Protein AF-A0A1M5UIN2-F1 (afdb_monomer)

InterPro domains:
  IPR006311 Twin-arginine translocation pathway, signal sequence [PS51318] (1-39)

pLDDT: mean 78.77, std 20.59, range [30.97, 97.81]

Solvent-accessible surface area (backbone atoms only — not comparable to full-atom values): 10800 Å² total; per-residue (Å²): 135,85,84,83,83,82,82,75,83,68,77,64,57,68,32,55,82,65,84,81,81,82,92,68,84,94,75,94,80,83,95,70,84,75,69,85,68,80,66,94,60,80,47,63,37,56,59,33,52,52,49,27,53,53,26,50,53,48,33,50,53,43,49,53,54,40,52,50,47,64,71,70,46,61,72,88,31,61,73,45,45,52,52,85,90,49,73,47,83,48,92,80,33,45,70,67,48,55,50,38,34,49,48,44,49,52,28,53,50,48,28,50,51,28,49,43,50,39,56,42,52,70,46,79,42,73,69,32,48,50,51,50,56,54,45,51,60,68,60,44,79,81,77,68,75,55,64,61,53,31,23,39,71,88,65,83,44,75,42,36,51,68,58,51,39,51,53,53,48,65,70,43,46,65,65,63,79,76,106

Organism: NCBI:txid1437360

Radius of gyration: 20.59 Å; Cα contacts (8 Å, |Δi|>4): 172; chains: 1; bounding box: 53×42×53 Å

Secondary structure (DSSP, 8-state):
--------SSS--EE---S--------------------SSS-HHHHHHHHHHHHHHHHHHHHHHHHHHHHHS-GGG---EEETTEEE--TTS-HHHHHHHHHHHHHHHHHHHHHHHHHHPPPSSHHHHHHHHHHHHHH-SSS-SS-SSEEETTS--EE-HHHHHHHHHHHHHHHHH--

Mean predicted aligned error: 11.29 Å

Nearest PDB structures (foldseek):
  2f1m-assembly2_D  TM=7.582E-01  e=8.715E+00  Escherichia coli
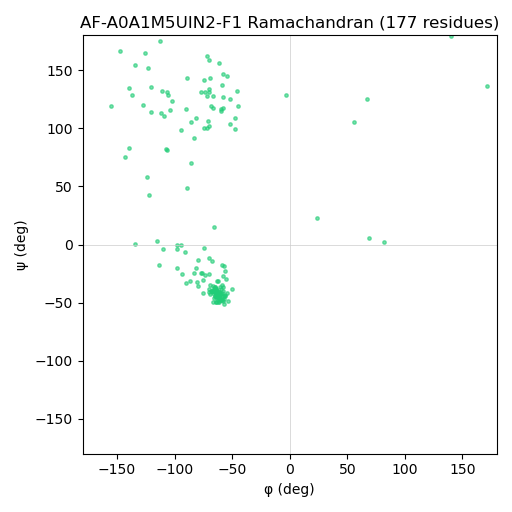  7nna-assembly1_A  TM=2.843E-01  e=2.425E+00  Klebsiella pneumoniae

Foldseek 3Di:
DDDDPPPDDLAEDAQDLDDDDDDDDDDDDDDDDDPPPPPPDPWVLVVLLVQLVVLVVQLVVLVVQLVVCVVVDDVVQQPWADDSSGTDDDPNHDPSNNVSRVSNVVSVVSNQVSLSVSLNGATQAPVSLVVSVVSVVVQCPPVPSYRAFYAYPVRPDTGGSVVSSVVSCVVRVVVHVVD

Structure (mmCIF, N/CA/C/O backbone):
data_AF-A0A1M5UIN2-F1
#
_entry.id   AF-A0A1M5UIN2-F1
#
loop_
_atom_site.group_PDB
_atom_site.id
_atom_site.type_symbol
_atom_site.label_atom_id
_atom_site.label_alt_id
_atom_site.label_comp_id
_atom_site.label_asym_id
_atom_site.label_entity_id
_atom_site.label_seq_id
_atom_site.pdbx_PDB_ins_code
_atom_site.Cartn_x
_atom_site.Cartn_y
_atom_site.Cartn_z
_atom_site.occupancy
_atom_site.B_iso_or_equiv
_atom_site.auth_seq_id
_atom_site.auth_comp_id
_atom_site.auth_asym_id
_atom_site.auth_atom_id
_atom_site.pdbx_PDB_model_num
ATOM 1 N N . MET A 1 1 ? 28.991 31.069 -1.709 1.00 36.09 1 MET A N 1
ATOM 2 C CA . MET A 1 1 ? 28.606 29.769 -2.297 1.00 36.09 1 MET A CA 1
ATOM 3 C C . MET A 1 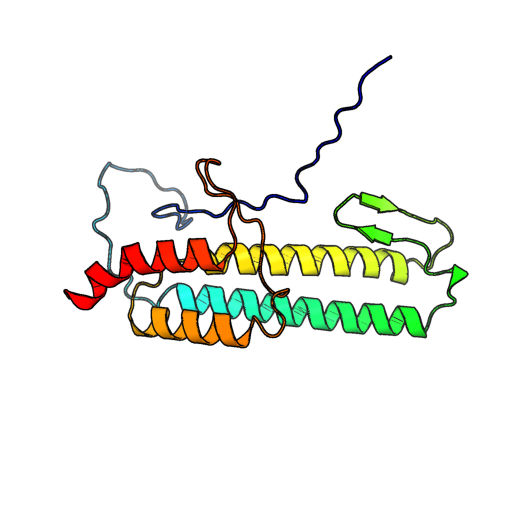1 ? 27.553 29.141 -1.409 1.00 36.09 1 MET A C 1
ATOM 5 O O . MET A 1 1 ? 27.762 28.975 -0.215 1.00 36.09 1 MET A O 1
ATOM 9 N N . THR A 1 2 ? 26.376 28.967 -1.988 1.00 33.00 2 THR A N 1
ATOM 10 C CA . THR A 1 2 ? 25.090 28.663 -1.363 1.00 33.00 2 THR A CA 1
ATOM 11 C C . THR A 1 2 ? 25.050 27.223 -0.856 1.00 33.00 2 THR A C 1
ATOM 13 O O . THR A 1 2 ? 25.337 26.281 -1.587 1.00 33.00 2 THR A O 1
ATOM 16 N N . LYS A 1 3 ? 24.690 27.062 0.419 1.00 36.25 3 LYS A N 1
ATOM 17 C CA . LYS A 1 3 ? 24.471 25.779 1.088 1.00 36.25 3 LYS A CA 1
ATOM 18 C C . LYS A 1 3 ? 23.127 25.229 0.593 1.00 36.25 3 LYS A C 1
ATOM 20 O O . LYS A 1 3 ? 22.085 25.717 1.023 1.00 36.25 3 LYS A O 1
ATOM 25 N N . SER A 1 4 ? 23.140 24.286 -0.350 1.00 30.97 4 SER A N 1
ATOM 26 C CA . SER A 1 4 ? 21.905 23.659 -0.837 1.00 30.97 4 SER A CA 1
ATOM 27 C C . SER A 1 4 ? 21.340 22.738 0.248 1.00 30.97 4 SER A C 1
ATOM 29 O O . SER A 1 4 ? 21.909 21.689 0.549 1.00 30.97 4 SER A O 1
ATOM 31 N N . LYS A 1 5 ? 20.252 23.176 0.890 1.00 38.56 5 LYS A N 1
ATOM 32 C CA . LYS A 1 5 ? 19.396 22.352 1.747 1.00 38.56 5 LYS A CA 1
ATOM 33 C C . LYS A 1 5 ? 18.407 21.610 0.843 1.00 38.56 5 LYS A C 1
ATOM 35 O O . LYS A 1 5 ? 17.323 22.124 0.606 1.00 38.56 5 LYS A O 1
ATOM 40 N N . ASN A 1 6 ? 18.750 20.405 0.401 1.00 31.44 6 ASN A N 1
ATOM 41 C CA . ASN A 1 6 ? 17.765 19.468 -0.145 1.00 31.44 6 ASN A CA 1
ATOM 42 C C . ASN A 1 6 ? 17.525 18.359 0.882 1.00 31.44 6 ASN A C 1
ATOM 44 O O . ASN A 1 6 ? 18.124 17.294 0.821 1.00 31.44 6 ASN A O 1
ATOM 48 N N . SER A 1 7 ? 16.679 18.655 1.870 1.00 36.09 7 SER A N 1
ATOM 49 C CA . SER A 1 7 ? 16.077 17.651 2.752 1.00 36.09 7 SER A CA 1
ATOM 50 C C . SER A 1 7 ? 14.609 17.532 2.361 1.00 36.09 7 SER A C 1
ATOM 52 O O . SER A 1 7 ? 13.751 18.186 2.949 1.00 36.09 7 SER A O 1
ATOM 54 N N . THR A 1 8 ? 14.324 16.753 1.325 1.00 38.78 8 THR A N 1
ATOM 55 C CA . THR A 1 8 ? 12.965 16.448 0.866 1.00 38.78 8 THR A CA 1
ATOM 56 C C . THR A 1 8 ? 12.493 15.133 1.486 1.00 38.78 8 THR A C 1
ATOM 58 O O . THR A 1 8 ? 12.904 14.067 1.051 1.00 38.78 8 THR A O 1
ATOM 61 N N . ASN A 1 9 ? 11.703 15.252 2.562 1.00 38.59 9 ASN A N 1
ATOM 62 C CA . ASN A 1 9 ? 10.503 14.499 2.989 1.00 38.59 9 ASN A CA 1
ATOM 63 C C . ASN A 1 9 ? 10.200 13.052 2.513 1.00 38.59 9 ASN A C 1
ATOM 65 O O . ASN A 1 9 ? 9.052 12.638 2.608 1.00 38.59 9 ASN A O 1
ATOM 69 N N . ALA A 1 10 ? 11.162 12.241 2.080 1.00 41.44 10 ALA A N 1
ATOM 70 C CA . ALA A 1 10 ? 10.888 10.855 1.679 1.00 41.44 10 ALA A CA 1
ATOM 71 C C . ALA A 1 10 ? 10.761 9.865 2.861 1.00 41.44 10 ALA A C 1
ATOM 73 O O . ALA A 1 10 ? 10.300 8.747 2.679 1.00 41.44 10 ALA A O 1
ATOM 74 N N . GLY A 1 11 ? 11.172 10.252 4.078 1.00 50.09 11 GLY A N 1
ATOM 75 C CA . GLY A 1 11 ? 11.398 9.299 5.178 1.00 50.09 11 GLY A CA 1
ATOM 76 C C . GLY A 1 11 ? 10.500 9.411 6.412 1.00 50.09 11 GLY A C 1
ATOM 77 O O . GLY A 1 11 ? 10.764 8.716 7.384 1.00 50.09 11 GLY A O 1
ATOM 78 N N . ARG A 1 12 ? 9.501 10.304 6.452 1.00 56.94 12 ARG A N 1
ATOM 79 C CA . ARG A 1 12 ? 8.674 10.519 7.659 1.00 56.94 12 ARG A CA 1
ATOM 80 C C . ARG A 1 12 ? 7.211 10.698 7.288 1.00 56.94 12 ARG A C 1
ATOM 82 O O . ARG A 1 12 ? 6.738 11.821 7.129 1.00 56.94 12 ARG A O 1
ATOM 89 N N . ARG A 1 13 ? 6.511 9.580 7.097 1.00 66.25 13 ARG A N 1
ATOM 90 C CA . ARG A 1 13 ? 5.061 9.592 6.880 1.00 66.25 13 ARG A CA 1
ATOM 91 C C . ARG A 1 13 ? 4.363 9.805 8.222 1.00 66.25 13 ARG A C 1
ATOM 93 O O . ARG A 1 13 ? 4.732 9.198 9.230 1.00 66.25 13 ARG A O 1
ATOM 100 N N . ALA A 1 14 ? 3.420 10.740 8.233 1.00 61.59 14 ALA A N 1
ATOM 101 C CA . ALA A 1 14 ? 2.709 11.137 9.437 1.00 61.59 14 ALA A CA 1
ATOM 102 C C . ALA A 1 14 ? 1.699 10.055 9.838 1.00 61.5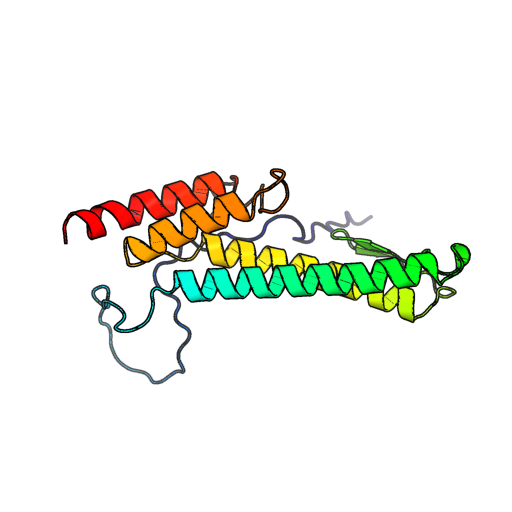9 14 ALA A C 1
ATOM 104 O O . ALA A 1 14 ? 0.909 9.591 9.016 1.00 61.59 14 ALA A O 1
ATOM 105 N N . PHE A 1 15 ? 1.724 9.673 11.108 1.00 58.78 15 PHE A N 1
ATOM 106 C CA . PHE A 1 15 ? 0.678 8.910 11.762 1.00 58.78 15 PHE A CA 1
ATOM 107 C C . PHE A 1 15 ? -0.380 9.882 12.274 1.00 58.78 15 PHE A C 1
ATOM 109 O O . PHE A 1 15 ? -0.172 10.535 13.298 1.00 58.78 15 PHE A O 1
ATOM 116 N N . LEU A 1 16 ? -1.516 9.920 11.572 1.00 57.50 16 LEU A N 1
ATOM 117 C CA . LEU A 1 16 ? -2.686 10.682 11.985 1.00 57.50 16 LEU A CA 1
ATOM 118 C C . LEU A 1 16 ? -3.324 10.028 13.218 1.00 57.50 16 LEU A C 1
ATOM 120 O O . LEU A 1 16 ? -4.032 9.028 13.109 1.00 57.50 16 LEU A O 1
ATOM 124 N N . SER A 1 17 ? -3.084 10.600 14.395 1.00 51.47 17 SER A N 1
ATOM 125 C CA . SER A 1 17 ? -3.855 10.404 15.622 1.00 51.47 17 SER A CA 1
ATOM 126 C C . SER A 1 17 ? -4.991 11.432 15.693 1.00 51.47 17 SER A C 1
ATOM 128 O O . SER A 1 17 ? -5.159 12.106 16.707 1.00 51.47 17 SER A O 1
ATOM 130 N N . ASN A 1 18 ? -5.772 11.607 14.625 1.00 45.12 18 ASN A N 1
ATOM 131 C CA . ASN A 1 18 ? -6.875 12.563 14.658 1.00 45.12 18 ASN A CA 1
ATOM 132 C C . ASN A 1 18 ? -8.231 11.880 14.796 1.00 45.12 18 ASN A C 1
ATOM 134 O O . ASN A 1 18 ? -8.723 11.176 13.913 1.00 45.12 18 ASN A O 1
ATOM 138 N N . ALA A 1 19 ? -8.856 12.175 15.937 1.00 45.16 19 ALA A N 1
ATOM 139 C CA . ALA A 1 19 ? -10.292 12.153 16.103 1.00 45.16 19 ALA A CA 1
ATOM 140 C C . ALA A 1 19 ? -10.951 12.854 14.903 1.00 45.16 19 ALA A C 1
ATOM 142 O O . ALA A 1 19 ? -10.728 14.036 14.668 1.00 45.16 19 ALA A O 1
ATOM 143 N N . ALA A 1 20 ? -11.775 12.097 14.179 1.00 45.03 20 ALA A N 1
ATOM 144 C CA . ALA A 1 20 ? -12.679 12.542 13.124 1.00 45.03 20 ALA A CA 1
ATOM 145 C C . ALA A 1 20 ? -12.040 13.319 11.955 1.00 45.03 20 ALA A C 1
ATOM 147 O O . ALA A 1 20 ? -11.821 14.526 11.998 1.00 45.03 20 ALA A O 1
ATOM 148 N N . SER A 1 21 ? -11.903 12.652 10.813 1.00 34.28 21 SER A N 1
ATOM 149 C CA . SER A 1 21 ? -11.908 13.325 9.510 1.00 34.28 21 SER A CA 1
ATOM 150 C C . SER A 1 21 ? -12.628 12.449 8.491 1.00 34.28 21 SER A C 1
ATOM 152 O O . SER A 1 21 ? -12.018 11.795 7.655 1.00 34.28 21 SER A O 1
ATOM 154 N N . VAL A 1 22 ? -13.959 12.422 8.585 1.00 38.78 22 VAL A N 1
ATOM 155 C CA . VAL A 1 22 ? -14.808 12.008 7.465 1.00 38.78 22 VAL A CA 1
ATOM 156 C C . VAL A 1 22 ? -14.930 13.224 6.554 1.00 38.78 22 VAL A C 1
ATOM 158 O O . VAL A 1 22 ? -15.569 14.211 6.915 1.00 38.78 22 VAL A O 1
ATOM 161 N N . ALA A 1 23 ? -14.298 13.179 5.385 1.00 33.12 23 ALA A N 1
ATOM 162 C CA . ALA A 1 23 ? -14.532 14.169 4.346 1.00 33.12 23 ALA A CA 1
ATOM 163 C C . ALA A 1 23 ? -15.925 13.930 3.742 1.00 33.12 23 ALA A C 1
ATOM 165 O O . ALA A 1 23 ? -16.108 13.048 2.907 1.00 33.12 23 ALA A O 1
ATOM 166 N N . ALA A 1 24 ? -16.912 14.717 4.170 1.00 35.84 24 ALA A N 1
ATOM 167 C CA . ALA A 1 24 ? -18.187 14.852 3.481 1.00 35.84 24 ALA A CA 1
ATOM 168 C C . ALA A 1 24 ? -18.479 16.339 3.234 1.00 35.84 24 ALA A C 1
ATOM 170 O O . ALA A 1 24 ? -18.512 17.149 4.156 1.00 35.84 24 ALA A O 1
ATOM 171 N N . VAL A 1 25 ? -18.616 16.643 1.943 1.00 36.94 25 VAL A N 1
ATOM 172 C CA . VAL A 1 25 ? -19.158 17.825 1.254 1.00 36.94 25 VAL A CA 1
ATOM 173 C C . VAL A 1 25 ? -19.747 18.937 2.141 1.00 36.94 25 VAL A C 1
ATOM 175 O O . VAL A 1 25 ? -20.647 18.731 2.948 1.00 36.94 25 VAL A O 1
ATOM 178 N N . THR A 1 26 ? -19.283 20.164 1.899 1.00 39.53 26 THR A N 1
ATOM 179 C CA . THR A 1 26 ? -19.710 21.412 2.546 1.00 39.53 26 THR A CA 1
ATOM 180 C C . THR A 1 26 ? -21.196 21.733 2.367 1.00 39.53 26 THR A C 1
ATOM 182 O O . THR A 1 26 ? -21.614 22.093 1.267 1.00 39.53 26 THR A O 1
ATOM 185 N N . VAL A 1 27 ? -21.940 21.767 3.478 1.00 39.41 27 VAL A N 1
ATOM 186 C CA . VAL A 1 27 ? -23.037 22.723 3.727 1.00 39.41 27 VAL A CA 1
ATOM 187 C C . VAL A 1 27 ? -22.919 23.223 5.172 1.00 39.41 27 VAL A C 1
ATOM 189 O O . VAL A 1 27 ? -22.762 22.443 6.106 1.00 39.41 27 VAL A O 1
ATOM 192 N N . ALA A 1 28 ? -22.936 24.544 5.343 1.00 43.12 28 ALA A N 1
ATOM 193 C CA . ALA A 1 28 ? -22.766 25.237 6.615 1.00 43.12 28 ALA A CA 1
ATOM 194 C C . ALA A 1 28 ? -23.970 25.067 7.562 1.00 43.12 28 ALA A C 1
ATOM 196 O O . ALA A 1 28 ? -25.095 25.301 7.132 1.00 43.12 28 ALA A O 1
ATOM 197 N N . ALA A 1 29 ? -23.718 24.762 8.846 1.00 35.56 29 ALA A N 1
ATOM 198 C CA . ALA A 1 29 ? -24.313 25.414 10.028 1.00 35.56 29 ALA A CA 1
ATOM 199 C C . ALA A 1 29 ? -23.965 24.684 11.348 1.00 35.56 29 ALA A C 1
ATOM 201 O O . ALA A 1 29 ? -24.137 23.478 11.476 1.00 35.56 29 ALA A O 1
ATOM 202 N N . SER A 1 30 ? -23.615 25.488 12.359 1.00 36.34 30 SER A N 1
ATOM 203 C CA . SER A 1 30 ? -23.736 25.264 13.815 1.00 36.34 30 SER A CA 1
ATOM 204 C C . SER A 1 30 ? -22.901 24.189 14.544 1.00 36.34 30 SER A C 1
ATOM 206 O O . SER A 1 30 ? -22.947 22.992 14.300 1.00 36.34 30 SER A O 1
ATOM 208 N N . ILE A 1 31 ? -22.214 24.713 15.559 1.00 51.72 31 ILE A N 1
ATOM 209 C CA . ILE A 1 31 ? -21.492 24.113 16.684 1.00 51.72 31 ILE A CA 1
ATOM 210 C C . ILE A 1 31 ? -22.316 23.023 17.395 1.00 51.72 31 ILE A C 1
ATOM 212 O O . ILE A 1 31 ? -23.242 23.325 18.143 1.00 51.72 31 ILE A O 1
ATOM 216 N N . ALA A 1 32 ? -21.927 21.762 17.225 1.00 34.00 32 ALA A N 1
ATOM 217 C CA . ALA A 1 32 ? -22.180 20.692 18.183 1.00 34.00 32 ALA A CA 1
ATOM 218 C C . ALA A 1 32 ? -21.115 19.608 17.989 1.00 34.00 32 ALA A C 1
ATOM 220 O O . ALA A 1 32 ? -20.984 19.030 16.913 1.00 34.00 32 ALA A O 1
ATOM 221 N N . ARG A 1 33 ? -20.333 19.349 19.039 1.00 45.28 33 ARG A N 1
ATOM 222 C CA . ARG A 1 33 ? -19.430 18.198 19.128 1.00 45.28 33 ARG A CA 1
ATOM 223 C C . ARG A 1 33 ? -20.282 16.934 18.962 1.00 45.28 33 ARG A C 1
ATOM 225 O O . ARG A 1 33 ? -21.148 16.724 19.815 1.00 45.28 33 ARG A O 1
ATOM 232 N N . PRO A 1 34 ? -20.083 16.094 17.932 1.00 37.66 34 PRO A N 1
ATOM 233 C CA . PRO A 1 34 ? -20.825 14.856 17.878 1.00 37.66 34 PRO A CA 1
ATOM 234 C C . PRO A 1 34 ? -20.308 13.980 19.018 1.00 37.66 34 PRO A C 1
ATOM 236 O O . PRO A 1 34 ? -19.123 13.650 19.094 1.00 37.66 34 PRO A O 1
ATOM 239 N N . ALA A 1 35 ? -21.209 13.635 19.939 1.00 40.31 35 ALA A N 1
ATOM 240 C CA . ALA A 1 35 ? -21.101 12.375 20.654 1.00 40.31 35 ALA A CA 1
ATOM 241 C C . ALA A 1 35 ? -20.797 11.305 19.603 1.00 40.31 35 ALA A C 1
ATOM 243 O O . ALA A 1 35 ? -21.431 11.330 18.548 1.00 40.31 35 ALA A O 1
ATOM 244 N N . ALA A 1 36 ? -19.794 10.459 19.857 1.00 46.41 36 ALA A N 1
ATOM 245 C CA . ALA A 1 36 ? -19.370 9.404 18.949 1.00 46.41 36 ALA A CA 1
ATOM 246 C C . ALA A 1 36 ? -20.607 8.640 18.469 1.00 46.41 36 ALA A C 1
ATOM 248 O O . ALA A 1 36 ? -21.185 7.836 19.199 1.00 46.41 36 ALA A O 1
ATOM 249 N N . ALA A 1 37 ? -21.072 8.981 17.269 1.00 44.91 37 ALA A N 1
ATOM 250 C CA . ALA A 1 37 ? -22.167 8.286 16.647 1.00 44.91 37 ALA A CA 1
ATOM 251 C C . ALA A 1 37 ? -21.613 6.896 16.377 1.00 44.91 37 ALA A C 1
ATOM 253 O O . ALA A 1 37 ? -20.622 6.760 15.658 1.00 44.91 37 ALA A O 1
ATOM 254 N N . VAL A 1 38 ? -22.216 5.884 16.997 1.00 50.28 38 VAL A N 1
ATOM 255 C CA . VAL A 1 38 ? -22.055 4.502 16.560 1.00 50.28 38 VAL A CA 1
ATOM 256 C C . VAL A 1 38 ? -22.390 4.528 15.076 1.00 50.28 38 VAL A C 1
ATOM 258 O O . VAL A 1 38 ? -23.546 4.735 14.702 1.00 50.28 38 VAL A O 1
ATOM 261 N N . ALA A 1 39 ? -21.368 4.467 14.224 1.00 53.84 39 ALA A N 1
ATOM 262 C CA . ALA A 1 39 ? -21.578 4.435 12.795 1.00 53.84 39 ALA A CA 1
ATO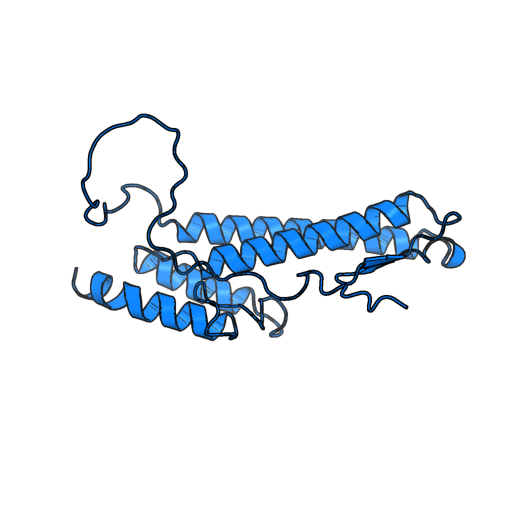M 263 C C . ALA A 1 39 ? -22.421 3.185 12.534 1.00 53.84 39 ALA A C 1
ATOM 265 O O . ALA A 1 39 ? -21.975 2.073 12.787 1.00 53.84 39 ALA A O 1
ATOM 266 N N . LEU A 1 40 ? -23.653 3.361 12.055 1.00 58.47 40 LEU A N 1
ATOM 267 C CA . LEU A 1 40 ? -24.577 2.283 11.669 1.00 58.47 40 LEU A CA 1
ATOM 268 C C . LEU A 1 40 ? -24.073 1.467 10.454 1.00 58.47 40 LEU A C 1
ATOM 270 O O . LEU A 1 40 ? -24.843 0.749 9.822 1.00 58.47 40 LEU A O 1
ATOM 274 N N . GLY A 1 41 ? -22.792 1.601 10.103 1.00 72.94 41 GLY A N 1
ATOM 275 C CA . GLY A 1 41 ? -22.122 0.923 9.005 1.00 72.94 41 GLY A CA 1
ATOM 276 C C . GLY A 1 41 ? -21.062 -0.070 9.497 1.00 72.94 41 GLY A C 1
ATOM 277 O O . GLY A 1 41 ? -20.800 -0.161 10.697 1.00 72.94 41 GLY A O 1
ATOM 278 N N . PRO A 1 42 ? -20.450 -0.829 8.573 1.00 86.50 42 PRO A N 1
ATOM 279 C CA . PRO A 1 42 ? -19.339 -1.722 8.888 1.00 86.50 42 PRO A CA 1
ATOM 280 C C . PRO A 1 42 ? -18.201 -0.977 9.596 1.00 86.50 42 PRO A C 1
ATOM 282 O O . PRO A 1 42 ? -17.935 0.182 9.275 1.00 86.50 42 PRO A O 1
ATOM 285 N N . ASP A 1 43 ? -17.524 -1.650 10.531 1.00 90.88 43 ASP A N 1
ATOM 286 C CA . ASP A 1 43 ? -16.367 -1.090 11.238 1.00 90.88 43 ASP A CA 1
ATOM 287 C C . ASP A 1 43 ? -15.343 -0.550 10.214 1.00 90.88 43 ASP A C 1
ATOM 289 O O . ASP A 1 43 ? -14.938 -1.301 9.315 1.00 90.88 43 ASP A O 1
ATOM 293 N N . PRO A 1 44 ? -14.934 0.733 10.302 1.00 93.38 44 PRO A N 1
ATOM 294 C CA . PRO A 1 44 ? -14.068 1.371 9.308 1.00 93.38 44 PRO A CA 1
ATOM 295 C C . PRO A 1 44 ? -12.745 0.630 9.093 1.00 93.38 44 PRO A C 1
ATOM 297 O O . PRO A 1 44 ? -12.148 0.740 8.019 1.00 93.38 44 PRO A O 1
ATOM 300 N N . ILE A 1 45 ? -12.300 -0.162 10.073 1.00 94.25 45 ILE A N 1
ATOM 301 C CA . ILE A 1 45 ? -11.071 -0.937 9.948 1.00 94.25 45 ILE A CA 1
ATOM 302 C C . ILE A 1 45 ? -11.122 -1.968 8.818 1.00 94.25 45 ILE A C 1
ATOM 304 O O . ILE A 1 45 ? -10.105 -2.215 8.176 1.00 94.25 45 ILE A O 1
ATOM 308 N N . PHE A 1 46 ? -12.297 -2.524 8.504 1.00 95.25 46 PHE A N 1
ATOM 309 C CA . PHE A 1 46 ? -12.425 -3.480 7.404 1.00 95.25 46 PHE A CA 1
ATOM 310 C C . PHE A 1 46 ? -12.123 -2.825 6.055 1.00 95.25 46 PHE A C 1
ATOM 312 O O . PHE A 1 46 ? -11.413 -3.407 5.239 1.00 95.25 46 PHE A O 1
ATOM 319 N N . ALA A 1 47 ? -12.597 -1.596 5.837 1.00 95.00 47 ALA A N 1
ATOM 320 C CA . ALA A 1 47 ? -12.298 -0.855 4.615 1.00 95.00 47 ALA A CA 1
ATOM 321 C C . ALA A 1 47 ? -10.796 -0.551 4.492 1.00 95.00 47 ALA A C 1
ATOM 323 O O . ALA A 1 47 ? -10.229 -0.674 3.408 1.00 95.00 47 ALA A O 1
ATOM 324 N N . ALA A 1 48 ? -10.140 -0.211 5.604 1.00 95.25 48 ALA A N 1
ATOM 325 C CA . ALA A 1 48 ? -8.703 0.045 5.626 1.00 95.25 48 ALA A CA 1
ATOM 326 C C . ALA A 1 48 ? -7.870 -1.222 5.359 1.00 95.25 48 ALA A C 1
ATOM 328 O O . ALA A 1 48 ? -6.899 -1.170 4.604 1.00 95.25 48 ALA A O 1
ATOM 329 N N . ILE A 1 49 ? -8.276 -2.371 5.914 1.00 95.31 49 ILE A N 1
ATOM 330 C CA . ILE A 1 49 ? -7.641 -3.671 5.645 1.00 95.31 49 ILE A CA 1
ATOM 331 C C . ILE A 1 49 ? -7.733 -4.010 4.154 1.00 95.31 49 ILE A C 1
ATOM 333 O O . ILE A 1 49 ? -6.734 -4.390 3.545 1.00 95.31 49 ILE A O 1
ATOM 337 N N . GLU A 1 50 ? -8.912 -3.861 3.548 1.00 97.00 50 GLU A N 1
ATOM 338 C CA . GLU A 1 50 ? -9.088 -4.152 2.122 1.00 97.00 50 GLU A CA 1
ATOM 339 C C . GLU A 1 50 ? -8.309 -3.178 1.227 1.00 97.00 50 GLU A C 1
ATOM 341 O O . GLU A 1 50 ? -7.735 -3.603 0.224 1.00 97.00 50 GLU A O 1
ATOM 346 N N . ALA A 1 51 ? -8.204 -1.902 1.610 1.00 95.69 51 ALA A N 1
ATOM 347 C CA . ALA A 1 51 ? -7.371 -0.932 0.901 1.00 95.69 51 ALA A CA 1
ATOM 348 C C . ALA A 1 51 ? -5.882 -1.321 0.926 1.00 95.69 51 ALA A C 1
ATOM 350 O O . ALA A 1 51 ? -5.235 -1.315 -0.122 1.00 95.69 51 ALA A O 1
ATOM 351 N N . HIS A 1 52 ? -5.352 -1.730 2.085 1.00 95.19 52 HIS A N 1
ATOM 352 C CA . HIS A 1 52 ? -3.966 -2.194 2.189 1.00 95.19 52 HIS A CA 1
ATOM 353 C C . HIS A 1 52 ? -3.732 -3.478 1.381 1.00 95.19 52 HIS A C 1
ATOM 355 O O . HIS A 1 52 ? -2.799 -3.539 0.585 1.00 95.19 52 HIS A O 1
ATOM 361 N N . LYS A 1 53 ? -4.637 -4.467 1.460 1.00 95.00 53 LYS A N 1
ATOM 362 C CA . LYS A 1 53 ? -4.568 -5.676 0.616 1.00 95.00 53 LYS A CA 1
ATOM 363 C C . LYS A 1 53 ? -4.540 -5.343 -0.877 1.00 95.00 53 LYS A C 1
ATOM 365 O O . LYS A 1 53 ? -3.757 -5.936 -1.619 1.00 95.00 53 LYS A O 1
ATOM 370 N N . ALA A 1 54 ? -5.390 -4.419 -1.326 1.00 96.31 54 ALA A N 1
ATOM 371 C CA . ALA A 1 54 ? -5.439 -3.996 -2.722 1.00 96.31 54 ALA A CA 1
ATOM 372 C C . ALA A 1 54 ? -4.133 -3.315 -3.162 1.00 96.31 54 ALA A C 1
ATOM 374 O O . ALA A 1 54 ? -3.661 -3.561 -4.278 1.00 96.31 54 ALA A O 1
ATOM 375 N N . ALA A 1 55 ? -3.521 -2.518 -2.281 1.00 94.94 55 ALA A N 1
ATOM 376 C CA . ALA A 1 55 ? -2.212 -1.924 -2.522 1.00 94.94 55 ALA A CA 1
ATOM 377 C C . ALA A 1 55 ? -1.121 -3.002 -2.648 1.00 94.94 55 ALA A C 1
ATOM 379 O O . ALA A 1 55 ? -0.457 -3.043 -3.680 1.00 94.94 55 ALA A O 1
ATOM 380 N N . CYS A 1 56 ? -1.032 -3.963 -1.718 1.00 92.75 56 CYS A N 1
ATOM 381 C CA . CYS A 1 56 ? -0.065 -5.071 -1.797 1.00 92.75 56 CYS A CA 1
ATOM 382 C C . CYS A 1 56 ? -0.214 -5.901 -3.087 1.00 92.75 56 CYS A C 1
ATOM 384 O O . CYS A 1 56 ? 0.770 -6.319 -3.700 1.00 92.75 56 CYS A O 1
ATOM 386 N N . VAL A 1 57 ? -1.454 -6.164 -3.524 1.00 95.75 57 VAL A N 1
ATOM 387 C CA . VAL A 1 57 ? -1.718 -6.861 -4.797 1.00 95.75 57 VAL A CA 1
ATOM 388 C C . VAL A 1 57 ? -1.224 -6.039 -5.987 1.00 95.75 57 VAL A C 1
ATOM 390 O O . VAL A 1 57 ? -0.709 -6.610 -6.949 1.00 95.75 57 VAL A O 1
ATOM 393 N N . THR A 1 58 ? -1.380 -4.717 -5.933 1.00 96.25 58 THR A N 1
ATOM 394 C CA . THR A 1 58 ? -0.897 -3.808 -6.976 1.00 96.25 58 THR A CA 1
ATOM 395 C C . THR A 1 58 ? 0.627 -3.800 -7.017 1.00 96.25 58 THR A C 1
ATOM 397 O O . THR A 1 58 ? 1.177 -4.057 -8.083 1.00 96.25 58 THR A O 1
ATOM 400 N N . THR A 1 59 ? 1.304 -3.632 -5.875 1.00 94.50 59 THR A N 1
ATOM 401 C CA . THR A 1 59 ? 2.771 -3.712 -5.779 1.00 94.50 59 THR A CA 1
ATOM 402 C C . THR A 1 59 ? 3.292 -5.022 -6.354 1.00 94.50 59 THR A C 1
ATOM 404 O O . THR A 1 59 ? 4.175 -5.010 -7.207 1.00 94.50 59 THR A O 1
ATOM 407 N N . ARG A 1 60 ? 2.701 -6.163 -5.971 1.00 94.94 60 ARG A N 1
ATOM 408 C CA . ARG A 1 60 ? 3.123 -7.473 -6.489 1.00 94.94 60 ARG A CA 1
ATOM 409 C C . ARG A 1 60 ? 3.017 -7.557 -8.010 1.00 94.94 60 ARG A C 1
ATOM 411 O O . ARG A 1 60 ? 3.973 -7.966 -8.654 1.00 94.94 60 ARG A O 1
ATOM 418 N N . LYS A 1 61 ? 1.893 -7.123 -8.589 1.00 97.25 61 LYS A N 1
ATOM 419 C CA . LYS A 1 61 ? 1.714 -7.108 -10.051 1.00 97.25 61 LYS A CA 1
ATOM 420 C C . LYS A 1 61 ? 2.728 -6.204 -10.745 1.00 97.25 61 LYS A C 1
ATOM 422 O O . LYS A 1 61 ? 3.240 -6.563 -11.801 1.00 97.25 61 LYS A O 1
ATOM 427 N N . THR A 1 62 ? 3.014 -5.042 -10.166 1.00 97.50 62 THR A N 1
ATOM 428 C CA . THR A 1 62 ? 4.019 -4.120 -10.699 1.00 97.50 62 THR A CA 1
ATOM 429 C C . THR A 1 62 ? 5.413 -4.742 -10.665 1.00 97.50 62 THR A C 1
ATOM 431 O O . THR A 1 62 ? 6.140 -4.656 -11.652 1.00 97.50 62 THR A O 1
ATOM 434 N N . LEU A 1 63 ? 5.768 -5.428 -9.574 1.00 96.19 63 LEU A N 1
ATOM 435 C CA . LEU A 1 63 ? 7.031 -6.159 -9.458 1.00 96.19 63 LEU A CA 1
ATOM 436 C C . LEU A 1 63 ? 7.126 -7.328 -10.445 1.00 96.19 63 LEU A C 1
ATOM 438 O O . LEU A 1 63 ? 8.203 -7.553 -10.993 1.00 96.19 63 LEU A O 1
ATOM 442 N N . ASP A 1 64 ? 6.029 -8.037 -10.717 1.00 97.81 64 ASP A N 1
ATOM 443 C CA . ASP A 1 64 ? 6.004 -9.097 -11.733 1.00 97.81 64 ASP A CA 1
ATOM 444 C C . ASP A 1 64 ? 6.317 -8.532 -13.130 1.00 97.81 64 ASP A C 1
ATOM 446 O O . ASP A 1 64 ? 7.139 -9.088 -13.859 1.00 97.81 64 ASP A O 1
ATOM 450 N N . VAL A 1 65 ? 5.712 -7.392 -13.492 1.00 97.38 65 VAL A N 1
ATOM 451 C CA . VAL A 1 65 ? 5.995 -6.694 -14.760 1.00 97.38 65 VAL A CA 1
ATOM 452 C C . VAL A 1 65 ? 7.443 -6.206 -14.809 1.00 97.38 65 VAL A C 1
ATOM 454 O O . VAL A 1 65 ? 8.124 -6.410 -15.812 1.00 97.38 65 VAL A O 1
ATOM 457 N N . HIS A 1 66 ? 7.930 -5.600 -13.726 1.00 97.06 66 HIS A N 1
ATOM 458 C CA . HIS A 1 66 ? 9.303 -5.110 -13.633 1.00 97.06 66 HIS A CA 1
ATOM 459 C C . HIS A 1 66 ? 10.329 -6.244 -13.768 1.00 97.06 66 HIS A C 1
ATOM 461 O O . HIS A 1 66 ? 11.269 -6.142 -14.553 1.00 97.06 66 HIS A O 1
ATOM 467 N N . SER A 1 67 ? 10.097 -7.368 -13.087 1.00 97.06 67 SER A N 1
ATOM 468 C CA . SER A 1 67 ? 10.952 -8.560 -13.164 1.00 97.06 67 SER A CA 1
ATOM 469 C C . SER A 1 67 ? 10.944 -9.182 -14.560 1.00 97.06 67 SER A C 1
ATOM 471 O O . SER A 1 67 ? 11.972 -9.656 -15.040 1.00 97.06 67 SER A O 1
ATOM 473 N N . ALA A 1 68 ? 9.793 -9.176 -15.240 1.00 97.62 68 ALA A N 1
ATOM 474 C CA . ALA A 1 68 ? 9.704 -9.648 -16.617 1.00 97.62 68 ALA A CA 1
ATOM 475 C C . ALA A 1 68 ? 10.538 -8.777 -17.570 1.00 97.62 68 ALA A C 1
ATOM 477 O O . ALA A 1 68 ? 11.225 -9.314 -18.437 1.00 97.62 68 ALA A O 1
ATOM 478 N N . LEU A 1 69 ? 10.529 -7.453 -17.380 1.00 97.38 69 LEU A N 1
ATOM 479 C CA . LEU A 1 69 ? 11.361 -6.532 -18.157 1.00 97.38 69 LEU A CA 1
ATOM 480 C C . LEU A 1 69 ? 12.854 -6.709 -17.865 1.00 97.38 69 LEU A C 1
ATOM 482 O O . LEU A 1 69 ? 13.639 -6.691 -18.808 1.00 97.38 69 LEU A O 1
ATOM 486 N N . ASP A 1 70 ? 13.241 -6.929 -16.606 1.00 95.44 70 ASP A N 1
ATOM 487 C CA . ASP A 1 70 ? 14.634 -7.224 -16.227 1.00 95.44 70 ASP A CA 1
ATOM 488 C C . ASP A 1 70 ? 15.161 -8.487 -16.930 1.00 95.44 70 ASP A C 1
ATOM 490 O O . ASP A 1 70 ? 16.317 -8.550 -17.343 1.00 95.44 70 ASP A O 1
ATOM 494 N N . HIS A 1 71 ? 14.292 -9.482 -17.135 1.00 96.56 71 HIS A N 1
ATOM 495 C CA . HIS A 1 71 ? 14.645 -10.700 -17.861 1.00 96.56 71 HIS A CA 1
ATOM 496 C C . HIS A 1 71 ? 14.640 -10.534 -19.391 1.00 96.56 71 HIS A C 1
ATOM 498 O O . HIS A 1 71 ? 15.440 -11.165 -20.083 1.00 96.56 71 HIS A O 1
ATOM 504 N N . GLU A 1 72 ? 13.721 -9.731 -19.934 1.00 97.25 72 GLU A N 1
ATOM 505 C CA . GLU A 1 72 ? 13.566 -9.519 -21.379 1.00 97.25 72 GLU A CA 1
ATOM 506 C C . GLU A 1 72 ? 14.656 -8.605 -21.954 1.00 97.25 72 GLU A C 1
ATOM 508 O O . GLU A 1 72 ? 15.153 -8.830 -23.062 1.00 97.25 72 GLU A O 1
ATOM 513 N N . LEU A 1 73 ? 14.993 -7.536 -21.233 1.00 96.19 73 LEU A N 1
ATOM 514 C CA . LEU A 1 73 ? 15.795 -6.442 -21.757 1.00 96.19 73 LEU A CA 1
ATOM 515 C C . LEU A 1 73 ? 17.299 -6.672 -21.549 1.00 96.19 73 LEU A C 1
ATOM 517 O O . LEU A 1 73 ? 17.731 -7.161 -20.507 1.00 96.19 73 LEU A O 1
ATOM 521 N N . PRO A 1 74 ? 18.145 -6.258 -22.508 1.00 96.19 74 PRO A N 1
ATOM 522 C CA . PRO A 1 74 ? 19.585 -6.198 -22.288 1.00 96.19 74 PRO A CA 1
ATOM 523 C C . PRO A 1 74 ? 19.936 -5.273 -21.113 1.00 96.19 74 PRO A C 1
ATOM 525 O O . PRO A 1 74 ? 19.418 -4.162 -21.021 1.00 96.19 74 PRO A O 1
ATOM 528 N N . ALA A 1 75 ? 20.874 -5.678 -20.253 1.00 93.38 75 ALA A N 1
ATOM 529 C CA . ALA A 1 75 ? 21.234 -4.921 -19.047 1.00 93.38 75 ALA A CA 1
ATOM 530 C C . ALA A 1 75 ? 21.711 -3.475 -19.321 1.00 93.38 75 ALA A C 1
ATOM 532 O O . ALA A 1 75 ? 21.548 -2.590 -18.482 1.00 93.38 75 ALA A O 1
ATOM 533 N N . ASP A 1 76 ? 22.278 -3.191 -20.500 1.00 94.56 76 ASP A N 1
ATOM 534 C CA . ASP A 1 76 ? 22.673 -1.835 -20.906 1.00 94.56 76 ASP A CA 1
ATOM 535 C C . ASP A 1 76 ? 21.480 -0.907 -21.199 1.00 94.56 76 ASP A C 1
ATOM 537 O O . ASP A 1 76 ? 21.666 0.311 -21.299 1.00 94.56 76 ASP A O 1
ATOM 541 N N . LYS A 1 77 ? 20.269 -1.473 -21.294 1.00 94.75 77 LYS A N 1
ATOM 542 C CA . LYS A 1 77 ? 18.983 -0.779 -21.430 1.00 94.75 77 LYS A CA 1
ATOM 543 C C . LYS A 1 77 ? 18.220 -0.609 -20.113 1.00 94.75 77 LYS A C 1
ATOM 545 O O . LYS A 1 77 ? 17.160 0.012 -20.146 1.00 94.75 77 LYS A O 1
ATOM 550 N N . CYS A 1 78 ? 18.761 -1.102 -18.995 1.00 95.06 78 CYS A N 1
ATOM 551 C CA . CYS A 1 78 ? 18.115 -1.139 -17.676 1.00 95.06 78 CYS A CA 1
ATOM 552 C C . CYS A 1 78 ? 18.929 -0.393 -16.602 1.00 95.06 78 CYS A C 1
ATOM 554 O O . CYS A 1 78 ? 19.163 -0.890 -15.502 1.00 95.06 78 CYS A O 1
ATOM 556 N N . ARG A 1 79 ? 19.465 0.787 -16.931 1.00 94.12 79 ARG A N 1
ATOM 557 C CA . ARG A 1 79 ? 20.393 1.534 -16.059 1.00 94.12 79 ARG A CA 1
ATOM 558 C C . ARG A 1 79 ? 19.714 2.628 -15.239 1.00 94.12 79 ARG A C 1
ATOM 560 O O . ARG A 1 79 ? 20.275 3.091 -14.247 1.00 94.12 79 ARG A O 1
ATOM 567 N N . SER A 1 80 ? 18.537 3.058 -15.665 1.00 93.31 80 SER A N 1
ATOM 568 C CA . SER A 1 80 ? 17.716 4.060 -15.008 1.00 93.31 80 SER A CA 1
ATOM 569 C C . SER A 1 80 ? 17.168 3.486 -13.714 1.00 93.31 80 SER A C 1
ATOM 571 O O . SER A 1 80 ? 16.851 2.300 -13.650 1.00 93.31 80 SER A O 1
ATOM 573 N N . ARG A 1 81 ? 17.077 4.328 -12.686 1.00 91.88 81 ARG A N 1
ATOM 574 C CA . ARG A 1 81 ? 16.561 3.951 -11.371 1.00 91.88 81 ARG A CA 1
ATOM 575 C C . ARG A 1 81 ? 15.684 5.039 -10.786 1.00 91.88 81 ARG A C 1
ATOM 577 O O . ARG A 1 81 ? 16.096 6.201 -10.744 1.00 91.88 81 ARG A O 1
ATOM 584 N N . ALA A 1 82 ? 14.539 4.653 -10.247 1.00 88.75 82 ALA A N 1
ATOM 585 C CA . ALA A 1 82 ? 13.748 5.469 -9.345 1.00 88.75 82 ALA A CA 1
ATOM 586 C C . ALA A 1 82 ? 13.975 4.968 -7.915 1.00 88.75 82 ALA A C 1
ATOM 588 O O . ALA A 1 82 ? 13.768 3.802 -7.598 1.00 88.75 82 ALA A O 1
ATOM 589 N N . THR A 1 83 ? 14.418 5.852 -7.024 1.00 85.94 83 THR A N 1
ATOM 590 C CA . THR A 1 83 ? 14.588 5.543 -5.597 1.00 85.94 83 THR A CA 1
ATOM 591 C C . THR A 1 83 ? 13.824 6.553 -4.752 1.00 85.94 83 THR A C 1
ATOM 593 O O . THR A 1 83 ? 13.522 7.651 -5.220 1.00 85.94 83 THR A O 1
ATOM 596 N N . ALA A 1 84 ? 13.615 6.244 -3.471 1.00 77.69 84 ALA A N 1
ATOM 597 C CA . ALA A 1 84 ? 13.044 7.194 -2.514 1.00 77.69 84 ALA A CA 1
ATOM 598 C C . ALA A 1 84 ? 13.848 8.512 -2.403 1.00 77.69 84 ALA A C 1
ATOM 600 O O . ALA A 1 84 ? 13.332 9.521 -1.934 1.00 77.69 84 ALA A O 1
ATOM 601 N N . PHE A 1 85 ? 15.114 8.532 -2.838 1.00 81.44 85 PHE A N 1
ATOM 602 C CA . PHE A 1 85 ? 15.992 9.706 -2.772 1.00 81.44 85 PHE A CA 1
ATOM 603 C C . PHE A 1 85 ? 16.060 10.504 -4.079 1.00 81.44 85 PHE A C 1
ATOM 605 O O . PHE A 1 85 ? 16.711 11.549 -4.121 1.00 81.44 85 PHE A O 1
ATOM 612 N N . GLY A 1 86 ? 15.404 10.029 -5.137 1.00 83.50 86 GLY A N 1
ATOM 613 C CA . GLY A 1 86 ? 15.387 10.680 -6.439 1.00 83.50 86 GLY A CA 1
ATOM 614 C C . GLY A 1 86 ? 15.480 9.703 -7.604 1.00 83.50 86 GLY A C 1
ATOM 615 O O . GLY A 1 86 ? 15.586 8.485 -7.438 1.00 83.50 86 GLY A O 1
ATOM 616 N N . GLU A 1 87 ? 15.456 10.281 -8.800 1.00 89.75 87 GLU A N 1
ATOM 617 C CA . GLU A 1 87 ? 15.428 9.569 -10.070 1.00 89.75 87 GLU A CA 1
ATOM 618 C C . GLU A 1 87 ? 16.751 9.761 -10.822 1.00 89.75 87 GLU A C 1
ATOM 620 O O . GLU A 1 87 ? 17.254 10.877 -10.963 1.00 89.75 87 GLU A O 1
ATOM 625 N N . THR A 1 88 ? 17.318 8.662 -11.313 1.00 92.50 88 THR A N 1
ATOM 626 C CA . THR A 1 88 ? 18.453 8.654 -12.237 1.00 92.50 88 THR A CA 1
ATOM 627 C C . THR A 1 88 ? 17.966 8.148 -13.583 1.00 92.50 88 THR A C 1
ATOM 629 O O . THR A 1 88 ? 17.609 6.980 -13.710 1.00 92.50 88 THR A O 1
ATOM 632 N N . LEU A 1 89 ? 17.964 9.025 -14.586 1.00 90.81 89 LEU A N 1
ATOM 633 C CA . LEU A 1 89 ? 17.517 8.702 -15.938 1.00 90.81 89 LEU A CA 1
ATOM 634 C C . LEU A 1 89 ? 18.697 8.573 -16.888 1.00 90.81 89 LEU A C 1
ATOM 636 O O . LEU A 1 89 ? 19.514 9.487 -17.019 1.00 90.81 89 LEU A O 1
ATOM 640 N N . VAL A 1 90 ? 18.740 7.457 -17.605 1.00 93.75 90 VAL A N 1
ATOM 641 C CA . VAL A 1 90 ? 19.700 7.218 -18.674 1.00 93.75 90 VAL A CA 1
ATOM 642 C C . VAL A 1 90 ? 18.948 7.256 -19.998 1.00 93.75 90 VAL A C 1
ATOM 644 O O . VAL A 1 90 ? 18.166 6.370 -20.316 1.00 93.75 90 VAL A O 1
ATOM 647 N N . ALA A 1 91 ? 19.193 8.296 -20.796 1.00 89.94 91 ALA A N 1
ATOM 648 C CA . ALA A 1 91 ? 18.410 8.590 -22.003 1.00 89.94 91 ALA A CA 1
ATOM 649 C C . ALA A 1 91 ? 18.397 7.472 -23.068 1.00 89.94 91 ALA A C 1
ATOM 651 O O . ALA A 1 91 ? 17.567 7.495 -23.969 1.00 89.94 91 ALA A O 1
ATOM 652 N N . THR A 1 92 ? 19.334 6.523 -23.004 1.00 93.69 92 THR A N 1
ATOM 653 C CA . THR A 1 92 ? 19.458 5.413 -23.964 1.00 93.69 92 THR A CA 1
ATOM 654 C C . THR A 1 92 ? 18.694 4.150 -23.570 1.00 93.69 92 THR A C 1
ATOM 656 O O . THR A 1 92 ? 18.736 3.169 -24.323 1.00 93.69 92 THR A O 1
ATOM 659 N N . ASP A 1 93 ? 18.116 4.137 -22.373 1.00 94.69 93 ASP A N 1
ATOM 660 C CA . ASP A 1 93 ? 17.407 2.987 -21.825 1.00 94.69 93 ASP A CA 1
ATOM 661 C C . ASP A 1 93 ? 16.071 2.756 -22.522 1.00 94.69 93 ASP A C 1
ATOM 663 O O . ASP A 1 93 ? 15.544 3.639 -23.205 1.00 94.69 93 ASP A O 1
ATOM 667 N N . ASP A 1 94 ? 15.531 1.548 -22.365 1.00 96.50 94 ASP A N 1
ATOM 668 C CA . ASP A 1 94 ? 14.207 1.239 -22.895 1.00 96.50 94 ASP A CA 1
ATOM 669 C C . ASP A 1 94 ? 13.153 2.078 -22.136 1.00 96.50 94 ASP A C 1
ATOM 671 O O . ASP A 1 94 ? 13.113 2.051 -20.902 1.00 96.50 94 ASP A O 1
ATOM 675 N N . PRO A 1 95 ? 12.275 2.826 -22.829 1.00 96.06 95 PRO A N 1
ATOM 676 C CA . PRO A 1 95 ? 11.209 3.583 -22.178 1.00 96.06 95 PRO A CA 1
ATOM 677 C C . PRO A 1 95 ? 10.302 2.732 -21.277 1.00 96.06 95 PRO A C 1
ATOM 679 O O . PRO A 1 95 ? 9.795 3.245 -20.281 1.00 96.06 95 PRO A O 1
ATOM 682 N N . ARG A 1 96 ? 10.120 1.438 -21.587 1.00 97.19 96 ARG A N 1
ATOM 683 C CA . ARG A 1 96 ? 9.358 0.494 -20.754 1.00 97.19 96 ARG A CA 1
ATOM 684 C C . ARG A 1 96 ? 10.041 0.247 -19.411 1.00 97.19 96 ARG A C 1
ATOM 686 O O . ARG A 1 96 ? 9.353 0.164 -18.400 1.00 97.19 96 ARG A O 1
ATOM 693 N N . TRP A 1 97 ? 11.375 0.180 -19.392 1.00 96.94 97 TRP A N 1
ATOM 694 C CA . TRP A 1 97 ? 12.153 0.062 -18.156 1.00 96.94 97 TRP A CA 1
ATOM 695 C C . TRP A 1 97 ? 11.989 1.306 -17.281 1.00 96.94 97 TRP A C 1
ATOM 697 O O . TRP A 1 97 ? 11.649 1.202 -16.106 1.00 96.94 97 TRP A O 1
ATOM 707 N N . ILE A 1 98 ? 12.165 2.491 -17.877 1.00 95.06 98 ILE A N 1
ATOM 708 C CA . ILE A 1 98 ? 12.037 3.771 -17.167 1.00 95.06 98 ILE A CA 1
ATOM 709 C C . ILE A 1 98 ? 10.644 3.919 -16.544 1.00 95.06 98 ILE A C 1
ATOM 711 O O . ILE A 1 98 ? 10.525 4.338 -15.393 1.00 95.06 98 ILE A O 1
ATOM 715 N N . GLU A 1 99 ? 9.586 3.585 -17.286 1.00 95.94 99 GLU A N 1
ATOM 716 C CA . GLU A 1 99 ? 8.228 3.673 -16.748 1.00 95.94 99 GLU A CA 1
ATOM 717 C C . GLU A 1 99 ? 7.984 2.634 -15.650 1.00 95.94 99 GLU A C 1
ATOM 719 O O . GLU A 1 99 ? 7.417 2.967 -14.613 1.00 95.94 99 GLU A O 1
ATOM 724 N N . SER A 1 100 ? 8.495 1.414 -15.824 1.00 96.38 100 SER A N 1
ATOM 725 C CA . SER A 1 100 ? 8.386 0.365 -14.814 1.00 96.38 100 SER A CA 1
ATOM 726 C C . SER A 1 100 ? 9.073 0.740 -13.496 1.00 96.38 100 SER A C 1
ATOM 728 O O . SER A 1 100 ? 8.488 0.529 -12.439 1.00 96.38 100 SER A O 1
ATOM 730 N N . GLU A 1 101 ? 10.254 1.363 -13.532 1.00 95.56 101 GLU A N 1
ATOM 731 C CA . GLU A 1 101 ? 10.929 1.899 -12.337 1.00 95.56 101 GLU A CA 1
ATOM 732 C C . GLU A 1 101 ? 10.049 2.910 -11.584 1.00 95.56 101 GLU A C 1
ATOM 734 O O . GLU A 1 101 ? 9.911 2.863 -10.357 1.00 95.56 101 GLU A O 1
ATOM 739 N N . ARG A 1 102 ? 9.395 3.816 -12.319 1.00 94.12 102 ARG A N 1
ATOM 740 C CA . ARG A 1 102 ? 8.474 4.794 -11.725 1.00 94.12 102 ARG A CA 1
ATOM 741 C C . ARG A 1 102 ? 7.236 4.132 -11.143 1.00 94.12 102 ARG A C 1
ATOM 743 O O . ARG A 1 102 ? 6.794 4.531 -10.067 1.00 94.12 102 ARG A O 1
ATOM 750 N N . ASP A 1 103 ? 6.673 3.151 -11.841 1.00 95.69 103 ASP A N 1
ATOM 751 C CA . ASP A 1 103 ? 5.524 2.385 -11.364 1.00 95.69 103 ASP A CA 1
ATOM 752 C C . ASP A 1 103 ? 5.844 1.629 -10.077 1.00 95.69 103 ASP A C 1
ATOM 754 O O . ASP A 1 103 ? 5.043 1.660 -9.141 1.00 95.69 103 ASP A O 1
ATOM 758 N N . VAL A 1 104 ? 7.023 1.004 -9.995 1.00 93.81 104 VAL A N 1
ATOM 759 C CA . VAL A 1 104 ? 7.494 0.330 -8.780 1.00 93.81 104 VAL A CA 1
ATOM 760 C C . VAL A 1 104 ? 7.515 1.321 -7.618 1.00 93.81 104 VAL A C 1
ATOM 762 O O . VAL A 1 104 ? 6.876 1.063 -6.597 1.00 93.81 104 VAL A O 1
ATOM 765 N N . MET A 1 105 ? 8.141 2.490 -7.794 1.00 91.94 105 MET A N 1
ATOM 766 C CA . MET A 1 105 ? 8.178 3.524 -6.753 1.00 91.94 105 MET A CA 1
ATOM 767 C C . MET A 1 105 ? 6.775 3.976 -6.327 1.00 91.94 105 MET A C 1
ATOM 769 O O . MET A 1 105 ? 6.462 3.982 -5.139 1.00 91.94 105 MET A O 1
ATOM 773 N N . ARG A 1 106 ? 5.897 4.286 -7.292 1.00 92.75 106 ARG A N 1
ATOM 774 C CA . ARG A 1 106 ? 4.509 4.692 -7.010 1.00 92.75 106 ARG A CA 1
ATOM 775 C C . ARG A 1 106 ? 3.730 3.618 -6.254 1.00 92.75 106 ARG A C 1
ATOM 777 O O . ARG A 1 106 ? 2.925 3.953 -5.390 1.00 92.75 106 ARG A O 1
ATOM 784 N N . SER A 1 107 ? 3.945 2.345 -6.583 1.00 94.00 107 SER A N 1
ATOM 785 C CA . SER A 1 107 ? 3.256 1.236 -5.923 1.00 94.00 107 SER A CA 1
ATOM 786 C C . SER A 1 107 ? 3.707 1.061 -4.472 1.00 94.00 107 SER A C 1
ATOM 788 O O . SER A 1 107 ? 2.854 0.968 -3.592 1.00 94.00 107 SER A O 1
ATOM 790 N N . PHE A 1 108 ? 5.014 1.156 -4.202 1.00 90.75 108 PHE A N 1
ATOM 791 C CA . PHE A 1 108 ? 5.542 1.147 -2.837 1.00 90.75 108 PHE A CA 1
ATOM 792 C C . PHE A 1 108 ? 5.068 2.355 -2.030 1.00 90.75 108 PHE A C 1
ATOM 794 O O . PHE A 1 108 ? 4.727 2.216 -0.854 1.00 90.75 108 PHE A O 1
ATOM 801 N N . ASP A 1 109 ? 5.002 3.535 -2.649 1.00 90.00 109 ASP A N 1
ATOM 802 C CA . ASP A 1 109 ? 4.475 4.726 -1.991 1.00 90.00 109 ASP A CA 1
ATOM 803 C C . ASP A 1 109 ? 3.003 4.545 -1.601 1.00 90.00 109 ASP A C 1
ATOM 805 O O . ASP A 1 109 ? 2.634 4.842 -0.464 1.00 90.00 109 ASP A O 1
ATOM 809 N N . ALA A 1 110 ? 2.183 4.012 -2.511 1.00 91.44 110 ALA A N 1
ATOM 810 C CA . ALA A 1 110 ? 0.766 3.754 -2.271 1.00 91.44 110 ALA A CA 1
ATOM 811 C C . ALA A 1 110 ? 0.532 2.667 -1.209 1.00 91.44 110 ALA A C 1
ATOM 813 O O . ALA A 1 110 ? -0.364 2.801 -0.375 1.00 91.44 110 ALA A O 1
ATOM 814 N N . GLU A 1 111 ? 1.337 1.604 -1.210 1.00 90.81 111 GLU A N 1
ATOM 815 C CA . GLU A 1 111 ? 1.308 0.571 -0.173 1.00 90.81 111 GLU A CA 1
ATOM 816 C C . GLU A 1 111 ? 1.686 1.144 1.190 1.00 90.81 111 GLU A C 1
ATOM 818 O O . GLU A 1 111 ? 0.964 0.941 2.167 1.00 90.81 1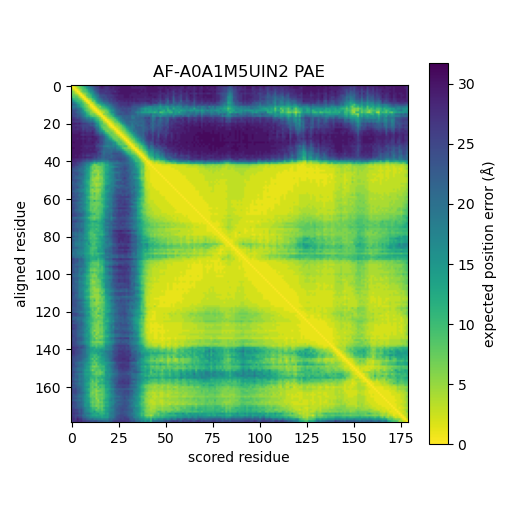11 GLU A O 1
ATOM 823 N N . THR A 1 112 ? 2.745 1.952 1.244 1.00 88.44 112 THR A N 1
ATOM 824 C CA . THR A 1 112 ? 3.165 2.604 2.486 1.00 88.44 112 THR A CA 1
ATOM 825 C C . THR A 1 112 ? 2.090 3.567 3.000 1.00 88.44 112 THR A C 1
ATOM 827 O O . THR A 1 112 ? 1.814 3.588 4.200 1.00 88.44 112 THR A O 1
ATOM 830 N N . ASP A 1 113 ? 1.444 4.342 2.122 1.00 88.06 113 ASP A N 1
ATOM 831 C CA . ASP A 1 113 ? 0.313 5.203 2.495 1.00 88.06 113 ASP A CA 1
ATOM 832 C C . ASP A 1 113 ? -0.871 4.402 3.037 1.00 88.06 113 ASP A C 1
ATOM 834 O O . ASP A 1 113 ? -1.446 4.773 4.063 1.00 88.06 113 ASP A O 1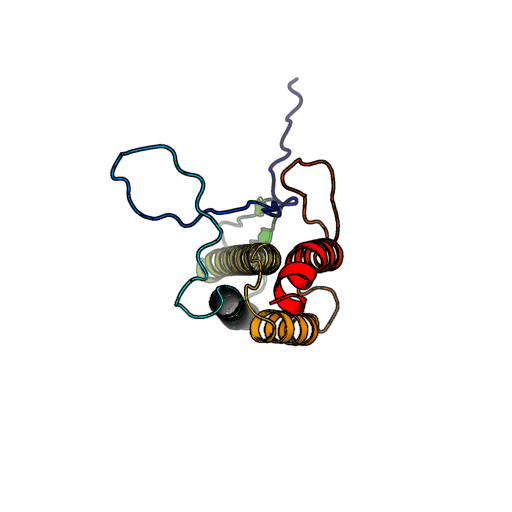
ATOM 838 N N . ALA A 1 114 ? -1.215 3.282 2.398 1.00 91.06 114 ALA A N 1
ATOM 839 C CA . ALA A 1 114 ? -2.284 2.411 2.867 1.00 91.06 114 ALA A CA 1
ATOM 840 C C . ALA A 1 114 ? -1.952 1.781 4.231 1.00 91.06 114 ALA A C 1
ATOM 842 O O . ALA A 1 114 ? -2.830 1.701 5.091 1.00 91.06 114 ALA A O 1
ATOM 843 N N . ALA A 1 115 ? -0.693 1.401 4.468 1.00 89.69 115 ALA A N 1
ATOM 844 C CA . ALA A 1 115 ? -0.230 0.888 5.755 1.00 89.69 115 ALA A CA 1
ATOM 845 C C . ALA A 1 115 ? -0.318 1.960 6.853 1.00 89.69 115 ALA A C 1
ATOM 847 O O . ALA A 1 115 ? -0.823 1.689 7.945 1.00 89.69 115 ALA A O 1
ATOM 848 N N . CYS A 1 116 ? 0.112 3.193 6.553 1.00 86.06 116 CYS A N 1
ATOM 849 C CA . CYS A 1 116 ? -0.010 4.336 7.463 1.00 86.06 116 CYS A CA 1
ATOM 850 C C . CYS A 1 116 ? -1.480 4.626 7.796 1.00 86.06 116 CYS A C 1
ATOM 852 O O . CYS A 1 116 ? -1.835 4.774 8.964 1.00 86.06 116 CYS A O 1
ATOM 854 N N . ALA A 1 117 ? -2.352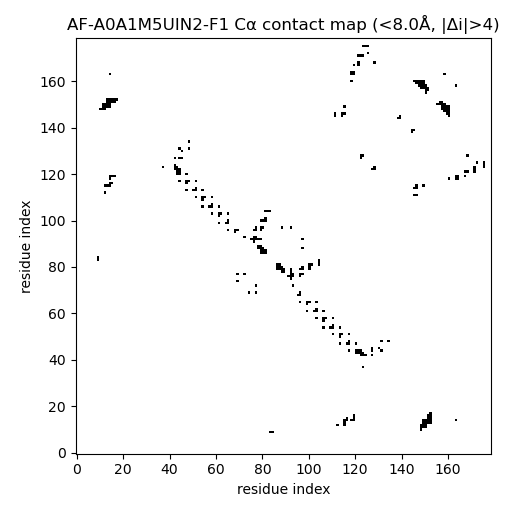 4.654 6.784 1.00 88.31 117 ALA A N 1
ATOM 855 C CA . ALA A 1 117 ? -3.781 4.860 6.979 1.00 88.31 117 ALA A CA 1
ATOM 856 C C . ALA A 1 117 ? -4.401 3.755 7.846 1.00 88.31 117 ALA A C 1
ATOM 858 O O . ALA A 1 117 ? -5.173 4.048 8.756 1.00 88.31 117 ALA A O 1
ATOM 859 N N . LEU A 1 118 ? -4.031 2.495 7.606 1.00 90.12 118 LEU A N 1
ATOM 860 C CA . LEU A 1 118 ? -4.545 1.346 8.342 1.00 90.12 118 LEU A CA 1
ATOM 861 C C . LEU A 1 118 ? -4.222 1.413 9.837 1.00 90.12 118 LEU A C 1
ATOM 863 O O . LEU A 1 118 ? -5.120 1.216 10.653 1.00 90.12 118 LEU A O 1
ATOM 867 N N . VAL A 1 119 ? -2.987 1.754 10.216 1.00 86.62 119 VAL A N 1
ATOM 868 C CA . VAL A 1 119 ? -2.642 1.894 11.642 1.00 86.62 119 VAL A CA 1
ATOM 869 C C . VAL A 1 119 ? -3.295 3.115 12.292 1.00 86.62 119 VAL A C 1
ATOM 871 O O . VAL A 1 119 ? -3.515 3.120 13.502 1.00 86.62 119 VAL A O 1
ATOM 874 N N . SER A 1 120 ? -3.625 4.145 11.508 1.00 85.88 120 SER A N 1
ATOM 875 C CA . SER A 1 120 ? -4.318 5.345 11.988 1.00 85.88 120 SER A CA 1
ATOM 876 C C . SER A 1 120 ? -5.814 5.123 12.240 1.00 85.88 120 SER A C 1
ATOM 878 O O . SER A 1 120 ? -6.403 5.830 13.064 1.00 85.88 120 SER A O 1
ATOM 880 N N . VAL A 1 121 ? -6.450 4.143 11.589 1.00 89.19 121 VAL A N 1
ATOM 881 C CA . VAL A 1 121 ? -7.880 3.861 11.789 1.00 89.19 121 VAL A CA 1
ATOM 882 C C . VAL A 1 121 ? -8.131 3.261 13.171 1.00 89.19 121 VAL A C 1
ATOM 884 O O . VAL A 1 121 ? -7.482 2.310 13.597 1.00 89.19 121 VAL A O 1
ATOM 887 N N . ARG A 1 122 ? -9.123 3.811 13.877 1.00 88.25 122 ARG A N 1
ATOM 888 C CA . ARG A 1 122 ? -9.616 3.280 15.150 1.00 88.25 122 ARG A CA 1
ATOM 889 C C . ARG A 1 122 ? -10.753 2.290 14.885 1.00 88.25 122 ARG A C 1
ATOM 891 O O . ARG A 1 122 ? -11.792 2.726 14.383 1.00 88.25 122 ARG A O 1
ATOM 898 N N . PRO A 1 123 ? -10.599 0.998 15.228 1.00 89.50 123 PRO A N 1
ATOM 899 C CA . PRO A 1 123 ? -11.725 0.077 15.229 1.00 89.50 123 PRO A CA 1
ATOM 900 C C . PRO A 1 123 ? -12.820 0.586 16.166 1.00 89.50 123 PRO A C 1
ATOM 902 O O . PRO A 1 123 ? -12.523 1.177 17.207 1.00 89.50 123 PRO A O 1
ATOM 905 N N . THR A 1 124 ? -14.078 0.332 15.824 1.00 91.25 124 THR A N 1
ATOM 906 C CA . THR A 1 124 ? -15.238 0.706 16.655 1.00 91.25 124 THR A CA 1
ATOM 907 C C . THR A 1 124 ? -15.930 -0.503 17.281 1.00 91.25 124 THR A C 1
ATOM 909 O O . THR A 1 124 ? -16.862 -0.343 18.065 1.00 91.25 124 THR A O 1
ATOM 912 N N . THR A 1 125 ? -15.480 -1.715 16.952 1.00 90.81 125 THR A N 1
ATOM 913 C CA . THR A 1 125 ? -16.021 -2.986 17.439 1.00 90.81 125 THR A CA 1
ATOM 914 C C . THR A 1 125 ? -14.907 -3.946 17.868 1.00 90.81 125 THR A C 1
ATOM 916 O O . THR A 1 125 ? -13.799 -3.914 17.331 1.00 90.81 125 THR A O 1
ATOM 919 N N . ILE A 1 126 ? -15.215 -4.880 18.777 1.00 91.19 126 ILE A N 1
ATOM 920 C CA . ILE A 1 126 ? -14.284 -5.962 19.154 1.00 91.19 126 ILE A CA 1
ATOM 921 C C . ILE A 1 126 ? -13.932 -6.844 17.947 1.00 91.19 126 ILE A C 1
ATOM 923 O O . ILE A 1 126 ? -12.785 -7.262 17.799 1.00 91.19 126 ILE A O 1
ATOM 927 N N . ALA A 1 127 ? -1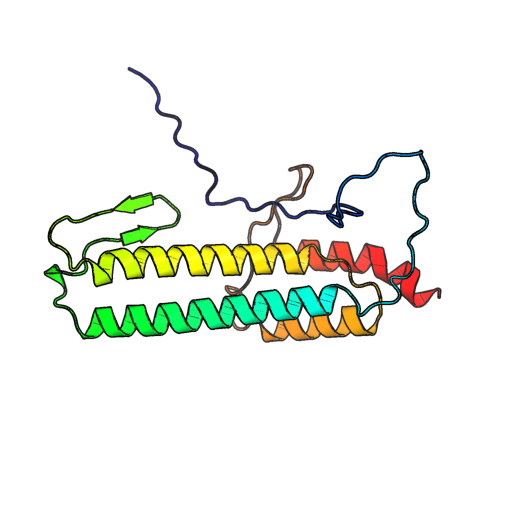4.894 -7.094 17.053 1.00 92.81 127 ALA A N 1
ATOM 928 C CA . ALA A 1 127 ? -14.645 -7.830 15.816 1.00 92.81 127 ALA A CA 1
ATOM 929 C C . ALA A 1 127 ? -13.622 -7.109 14.920 1.00 92.81 127 ALA A C 1
ATOM 931 O O . ALA A 1 127 ? -12.726 -7.754 14.379 1.00 92.81 127 ALA A O 1
ATOM 932 N N . GLY A 1 128 ? -13.710 -5.781 14.815 1.00 92.62 128 GLY A N 1
ATOM 933 C CA . GLY A 1 128 ? -12.741 -4.958 14.098 1.00 92.62 128 GLY A CA 1
ATOM 934 C C . GLY A 1 128 ? -11.351 -4.974 14.734 1.00 92.62 128 GLY A C 1
ATOM 935 O O . GLY A 1 128 ? -10.358 -5.110 14.021 1.00 92.62 128 GLY A O 1
ATOM 936 N N . VAL A 1 129 ? -11.262 -4.924 16.070 1.00 92.44 129 VAL A N 1
ATOM 937 C CA . VAL A 1 129 ? -9.982 -5.075 16.789 1.00 92.44 129 VAL A CA 1
ATOM 938 C C . VAL A 1 129 ? -9.333 -6.426 16.475 1.00 92.44 129 VAL A C 1
ATOM 940 O O . VAL A 1 129 ? -8.151 -6.479 16.138 1.00 92.44 129 VAL A O 1
ATOM 943 N N . LEU A 1 130 ? -10.098 -7.519 16.550 1.00 93.12 130 LEU A N 1
ATOM 944 C CA . LEU A 1 130 ? -9.590 -8.858 16.240 1.00 93.12 130 LEU A CA 1
ATOM 945 C C . LEU A 1 130 ? -9.138 -8.971 14.781 1.00 93.12 130 LEU A C 1
ATOM 947 O O . LEU A 1 130 ? -8.061 -9.508 14.525 1.00 93.12 130 LEU A O 1
ATOM 951 N N . ALA A 1 131 ? -9.922 -8.435 13.843 1.00 94.50 131 ALA A N 1
ATOM 952 C CA . ALA A 1 131 ? -9.575 -8.430 12.426 1.00 94.50 131 ALA A CA 1
ATOM 953 C C . ALA A 1 131 ? -8.268 -7.670 12.159 1.00 94.50 131 ALA A C 1
ATOM 955 O O . ALA A 1 131 ? -7.421 -8.163 11.417 1.00 94.50 131 ALA A O 1
ATOM 956 N N . LEU A 1 132 ? -8.071 -6.515 12.804 1.00 93.50 132 LEU A N 1
ATOM 957 C CA . LEU A 1 132 ? -6.840 -5.733 12.698 1.00 93.50 132 LEU A CA 1
ATOM 958 C C . LEU A 1 132 ? -5.624 -6.501 13.206 1.00 93.50 132 LEU A C 1
ATOM 960 O O . LEU A 1 132 ? -4.625 -6.589 12.501 1.00 93.50 132 LEU A O 1
ATOM 964 N N . LEU A 1 133 ? -5.713 -7.087 14.402 1.00 92.00 133 LEU A N 1
ATOM 965 C CA . LEU A 1 133 ? -4.608 -7.839 15.002 1.00 92.00 133 LEU A CA 1
ATOM 966 C C . LEU A 1 133 ? -4.236 -9.072 14.171 1.00 92.00 133 LEU A C 1
ATOM 968 O O . LEU A 1 133 ? -3.057 -9.337 13.939 1.00 92.00 133 LEU A O 1
ATOM 972 N N . GLN A 1 134 ? -5.237 -9.819 13.698 1.00 92.81 134 GLN A N 1
ATOM 973 C CA . GLN A 1 134 ? -5.014 -10.979 12.835 1.00 92.81 134 GLN A CA 1
ATOM 974 C C . GLN A 1 134 ? -4.378 -10.572 11.508 1.00 92.81 134 GLN A C 1
ATOM 976 O O . GLN A 1 134 ? -3.438 -11.221 11.054 1.00 92.81 134 GLN A O 1
ATOM 981 N N . TYR A 1 135 ? -4.873 -9.492 10.902 1.00 93.12 135 TYR A N 1
ATOM 982 C CA . TYR A 1 135 ? -4.338 -8.997 9.645 1.00 93.12 135 TYR A CA 1
ATOM 983 C C . TYR A 1 135 ? -2.906 -8.481 9.794 1.00 93.12 135 TYR A C 1
ATOM 985 O O . TYR A 1 135 ? -2.057 -8.853 8.992 1.00 93.12 135 TYR A O 1
ATOM 993 N N . ALA A 1 136 ? -2.622 -7.690 10.830 1.00 89.06 136 ALA A N 1
ATOM 994 C CA . ALA A 1 136 ? -1.291 -7.153 11.093 1.00 89.06 136 ALA A CA 1
ATOM 995 C C . ALA A 1 136 ? -0.246 -8.271 11.231 1.00 89.06 136 ALA A C 1
ATOM 997 O O . ALA A 1 136 ? 0.774 -8.237 10.550 1.00 89.06 136 ALA A O 1
ATOM 998 N N . ASN A 1 137 ? -0.555 -9.316 12.006 1.00 87.50 137 ASN A N 1
ATOM 999 C CA . ASN A 1 137 ? 0.325 -10.479 12.160 1.00 87.50 137 ASN A CA 1
ATOM 1000 C C . ASN A 1 137 ? 0.503 -11.278 10.860 1.00 87.50 137 ASN A C 1
ATOM 1002 O O . ASN A 1 137 ? 1.573 -11.818 10.612 1.00 87.50 137 ASN A O 1
ATOM 1006 N N . ALA A 1 138 ? -0.550 -11.401 10.048 1.00 88.12 138 ALA A N 1
ATOM 1007 C CA . ALA A 1 138 ? -0.477 -12.135 8.786 1.00 88.12 138 ALA A CA 1
ATOM 1008 C C . ALA A 1 138 ? 0.267 -11.354 7.692 1.00 88.12 138 ALA A C 1
ATOM 1010 O O . ALA A 1 138 ? 0.870 -11.964 6.813 1.00 88.12 138 ALA A O 1
ATOM 1011 N N . ALA A 1 139 ? 0.190 -10.023 7.726 1.00 85.38 139 ALA A N 1
ATOM 1012 C CA . ALA A 1 139 ? 0.864 -9.141 6.785 1.00 85.38 139 ALA A CA 1
ATOM 1013 C C . ALA A 1 139 ? 2.346 -8.933 7.140 1.00 85.38 139 ALA A C 1
ATOM 1015 O O . ALA A 1 139 ? 3.157 -8.780 6.234 1.00 85.38 139 ALA A O 1
ATOM 1016 N N . ASP A 1 140 ? 2.711 -8.955 8.428 1.00 81.75 140 ASP A N 1
ATOM 1017 C CA . ASP A 1 140 ? 4.098 -8.800 8.882 1.00 81.75 140 ASP A CA 1
ATOM 1018 C C . ASP A 1 140 ? 4.869 -10.132 8.884 1.00 81.75 140 ASP A C 1
ATOM 1020 O O . ASP A 1 140 ? 5.157 -10.713 9.931 1.00 81.75 140 ASP A O 1
ATOM 1024 N N . THR A 1 141 ? 5.168 -10.672 7.699 1.00 76.25 141 THR A N 1
ATOM 1025 C CA . THR A 1 141 ? 5.819 -11.991 7.586 1.00 76.25 141 THR A CA 1
ATOM 1026 C C . THR A 1 141 ? 7.317 -11.984 7.891 1.00 76.25 141 THR A C 1
ATOM 1028 O O . THR A 1 141 ? 7.869 -13.024 8.248 1.00 76.25 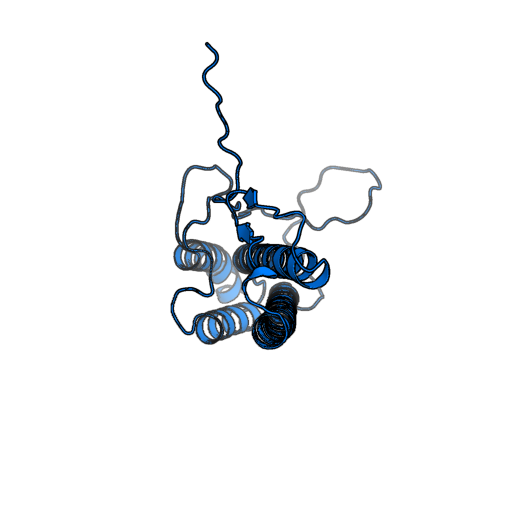141 THR A O 1
ATOM 1031 N N . ASP A 1 142 ? 7.984 -10.843 7.729 1.00 74.12 142 ASP A N 1
ATOM 1032 C CA . ASP A 1 142 ? 9.444 -10.701 7.806 1.00 74.12 142 ASP A CA 1
ATOM 1033 C C . ASP A 1 142 ? 9.914 -9.497 8.644 1.00 74.12 142 ASP A C 1
ATOM 1035 O O . ASP A 1 142 ? 11.121 -9.307 8.806 1.00 74.12 142 ASP A O 1
ATOM 1039 N N . GLY A 1 143 ? 8.996 -8.708 9.216 1.00 71.81 143 GLY A N 1
ATOM 1040 C CA . GLY A 1 143 ? 9.320 -7.491 9.966 1.00 71.81 143 GLY A CA 1
ATOM 1041 C C . GLY A 1 143 ? 9.569 -6.258 9.090 1.00 71.81 143 GLY A C 1
ATOM 1042 O O . GLY A 1 143 ? 9.924 -5.201 9.622 1.00 71.81 143 GLY A O 1
ATOM 1043 N N . GLU A 1 144 ? 9.430 -6.380 7.766 1.00 68.69 144 GLU A N 1
ATOM 1044 C CA . GLU A 1 144 ? 9.755 -5.337 6.783 1.00 68.69 144 GLU A CA 1
ATOM 1045 C C . GLU A 1 144 ? 8.520 -4.795 6.052 1.00 68.69 144 GLU A C 1
ATOM 1047 O O . GLU A 1 144 ? 8.569 -3.702 5.490 1.00 68.69 144 GLU A O 1
ATOM 1052 N N . ALA A 1 145 ? 7.399 -5.519 6.094 1.00 70.12 145 ALA A N 1
ATOM 1053 C CA . ALA A 1 145 ? 6.171 -5.161 5.381 1.00 70.12 145 ALA A CA 1
ATOM 1054 C C . ALA A 1 145 ? 5.481 -3.889 5.910 1.00 70.12 145 ALA A C 1
ATOM 1056 O O . ALA A 1 145 ? 4.602 -3.339 5.250 1.00 70.12 145 ALA A O 1
ATOM 1057 N N . TRP A 1 146 ? 5.860 -3.414 7.099 1.00 79.81 146 TRP A N 1
ATOM 1058 C CA . TRP A 1 146 ? 5.195 -2.299 7.766 1.00 79.81 146 TRP A CA 1
ATOM 1059 C C . TRP A 1 146 ? 6.135 -1.134 8.097 1.00 79.81 146 TRP A C 1
ATOM 1061 O O . TRP A 1 146 ? 7.319 -1.336 8.383 1.00 79.81 146 TRP A O 1
ATOM 1071 N N . PRO A 1 147 ? 5.610 0.106 8.168 1.00 77.75 147 PRO A N 1
ATOM 1072 C CA . PRO A 1 147 ? 6.407 1.283 8.495 1.00 77.75 147 PRO A CA 1
ATOM 1073 C C . PRO A 1 147 ? 7.114 1.190 9.860 1.00 77.75 147 PRO A C 1
ATOM 1075 O O . PRO A 1 147 ? 6.492 0.982 10.908 1.00 77.75 147 PRO A O 1
ATOM 1078 N N . ARG A 1 148 ? 8.434 1.405 9.864 1.00 78.50 148 ARG A N 1
ATOM 1079 C CA . ARG A 1 148 ? 9.272 1.344 11.078 1.00 78.50 148 ARG A CA 1
ATOM 1080 C C . ARG A 1 148 ? 9.479 2.693 11.766 1.00 78.50 148 ARG A C 1
ATOM 1082 O O . ARG A 1 148 ? 9.656 2.724 12.981 1.00 78.50 148 ARG A O 1
ATOM 1089 N N . ASP A 1 149 ? 9.378 3.782 11.010 1.00 79.38 149 ASP A N 1
ATOM 1090 C CA . ASP A 1 149 ? 9.657 5.147 11.466 1.00 79.38 149 ASP A CA 1
ATOM 1091 C C . ASP A 1 149 ? 8.450 6.070 11.242 1.00 79.38 149 ASP A C 1
ATOM 1093 O O . ASP A 1 149 ? 8.524 7.080 10.539 1.00 79.38 149 ASP A O 1
ATOM 1097 N N . LEU A 1 150 ? 7.309 5.715 11.834 1.00 80.31 150 LEU A N 1
ATOM 1098 C CA . LEU A 1 150 ? 6.131 6.579 11.824 1.00 80.31 150 LEU A CA 1
ATOM 1099 C C . LEU A 1 150 ? 6.332 7.746 12.783 1.00 80.31 150 LEU A C 1
ATOM 1101 O O . LEU A 1 150 ? 6.878 7.578 13.876 1.00 80.31 150 LEU A O 1
ATOM 1105 N N . GLN A 1 151 ? 5.862 8.925 12.390 1.00 81.44 151 GLN A N 1
ATOM 1106 C CA . GLN A 1 151 ? 5.912 10.119 13.227 1.00 81.44 151 GLN A CA 1
ATOM 1107 C C . GLN A 1 151 ? 4.517 10.451 13.754 1.00 81.44 151 GLN A C 1
ATOM 1109 O O . GLN A 1 151 ? 3.582 10.505 12.966 1.00 81.44 151 GLN A O 1
ATOM 1114 N N . SER A 1 152 ? 4.374 10.698 15.056 1.00 77.00 152 SER A N 1
ATOM 1115 C CA . SER A 1 152 ? 3.111 11.171 15.633 1.00 77.00 152 SER A CA 1
ATOM 1116 C C . SER A 1 152 ? 2.705 12.529 15.061 1.00 77.00 152 SER A C 1
ATOM 1118 O O . SER A 1 152 ? 3.556 13.313 14.639 1.00 77.00 152 SER A O 1
ATOM 1120 N N . ASP A 1 153 ? 1.413 12.837 15.115 1.00 73.75 153 ASP A N 1
ATOM 1121 C CA . ASP A 1 153 ? 0.851 14.105 14.633 1.00 73.75 153 ASP A CA 1
ATOM 1122 C C . ASP A 1 153 ? 1.489 15.358 15.218 1.00 73.75 153 ASP A C 1
ATOM 1124 O O . ASP A 1 153 ? 1.749 16.334 14.516 1.00 73.75 153 ASP A O 1
ATOM 1128 N N . ASP A 1 154 ? 1.757 15.336 16.518 1.00 72.25 154 ASP A N 1
ATOM 1129 C CA . ASP A 1 154 ? 2.416 16.431 17.227 1.00 72.25 154 ASP A CA 1
ATOM 1130 C C . ASP A 1 154 ? 3.926 16.512 16.924 1.00 72.25 154 ASP A C 1
ATOM 1132 O O . ASP A 1 154 ? 4.627 17.403 17.408 1.00 72.25 154 ASP A O 1
ATOM 1136 N N . GLY A 1 155 ? 4.443 15.568 16.135 1.00 76.50 155 GLY A N 1
ATOM 1137 C CA . GLY A 1 155 ? 5.841 15.435 15.776 1.00 76.50 155 GLY A CA 1
ATOM 1138 C C . GLY A 1 155 ? 6.756 15.032 16.931 1.00 76.50 155 GLY A C 1
ATOM 1139 O O . GLY A 1 155 ? 7.973 15.009 16.732 1.00 76.50 155 GLY A O 1
ATOM 1140 N N . THR A 1 156 ? 6.216 14.728 18.116 1.00 79.00 156 THR A N 1
ATOM 1141 C CA . THR A 1 156 ? 7.005 14.500 19.336 1.00 79.00 156 THR A CA 1
ATOM 1142 C C . THR A 1 156 ? 7.559 13.083 19.435 1.00 79.00 156 THR A C 1
ATOM 1144 O O . THR A 1 156 ? 8.585 12.865 20.087 1.00 79.00 156 THR A O 1
ATOM 1147 N N . LYS A 1 157 ? 6.924 12.114 18.767 1.00 79.19 157 LYS A N 1
ATOM 1148 C CA . LYS A 1 157 ? 7.317 10.705 18.770 1.00 79.19 157 LYS A CA 1
ATOM 1149 C C . LYS A 1 157 ? 7.625 10.241 17.350 1.00 79.19 157 LYS A C 1
ATOM 1151 O O . LYS A 1 157 ? 6.862 10.486 16.425 1.00 79.19 157 LYS A O 1
ATOM 1156 N N . ALA A 1 158 ? 8.725 9.510 17.201 1.00 83.75 158 ALA A N 1
ATOM 1157 C CA . ALA A 1 158 ? 9.000 8.682 16.030 1.00 83.75 158 ALA A CA 1
ATOM 1158 C C . ALA A 1 158 ? 9.163 7.234 16.505 1.00 83.75 158 ALA A C 1
ATOM 1160 O O . ALA A 1 158 ? 10.057 6.961 17.317 1.00 83.75 158 ALA A O 1
ATOM 1161 N N . ARG A 1 159 ? 8.248 6.343 16.120 1.00 84.00 159 ARG A N 1
ATOM 1162 C CA . ARG A 1 159 ? 8.158 4.961 16.623 1.00 84.00 159 ARG A CA 1
ATOM 1163 C C . ARG A 1 159 ? 7.638 4.012 15.537 1.00 84.00 159 ARG A C 1
ATOM 1165 O O . ARG A 1 159 ? 7.107 4.450 14.523 1.00 84.00 159 ARG A O 1
ATOM 1172 N N . SER A 1 160 ? 7.778 2.710 15.778 1.00 85.06 160 SER A N 1
ATOM 1173 C CA . SER A 1 160 ? 7.268 1.670 14.882 1.00 85.06 160 SER A CA 1
ATOM 1174 C C . SER A 1 160 ? 5.744 1.597 14.885 1.00 85.06 160 SER A C 1
ATOM 1176 O O . SER A 1 160 ? 5.086 1.991 15.853 1.00 85.06 160 SER A O 1
ATOM 1178 N N . TRP A 1 161 ? 5.186 1.026 13.818 1.00 85.19 161 TRP A N 1
ATOM 1179 C CA . TRP A 1 161 ? 3.753 0.768 13.683 1.00 85.19 161 TRP A CA 1
ATOM 1180 C C . TRP A 1 161 ? 3.141 0.037 14.888 1.00 85.19 161 TRP A C 1
ATOM 1182 O O . TRP A 1 161 ? 2.053 0.397 15.329 1.00 85.19 161 TRP A O 1
ATOM 1192 N N . HIS A 1 162 ? 3.869 -0.915 15.484 1.00 86.69 162 HIS A N 1
ATOM 1193 C CA . HIS A 1 162 ? 3.441 -1.643 16.681 1.00 86.69 162 HIS A CA 1
ATOM 1194 C C . HIS A 1 162 ? 3.115 -0.704 17.848 1.00 86.69 162 HIS A C 1
ATOM 1196 O O . HIS A 1 162 ? 2.115 -0.895 18.535 1.00 86.69 162 HIS A O 1
ATOM 1202 N N . TYR A 1 163 ? 3.950 0.317 18.076 1.00 85.25 163 TYR A N 1
ATOM 1203 C CA . TYR A 1 163 ? 3.752 1.267 19.171 1.00 85.25 163 TYR A CA 1
ATOM 1204 C C . TYR A 1 163 ? 2.440 2.033 18.993 1.00 85.25 163 TYR A C 1
ATOM 1206 O O . TYR A 1 163 ? 1.627 2.086 19.913 1.00 85.25 163 TYR A O 1
ATOM 1214 N N . PHE A 1 164 ? 2.222 2.576 17.796 1.00 84.19 164 PHE A N 1
ATOM 1215 C CA . PHE A 1 164 ? 1.028 3.358 17.492 1.00 84.19 164 PHE A CA 1
ATOM 1216 C C . PHE A 1 164 ? -0.240 2.506 17.440 1.00 84.19 164 PHE A C 1
ATOM 1218 O O . PHE A 1 164 ? -1.289 2.958 17.892 1.00 84.19 164 PHE A O 1
ATOM 1225 N N . LEU A 1 165 ? -0.145 1.257 16.972 1.00 86.75 165 LEU A N 1
ATOM 1226 C CA . LEU A 1 165 ? -1.251 0.307 17.027 1.00 86.75 165 LEU A CA 1
ATOM 1227 C C . LEU A 1 165 ? -1.649 0.003 18.478 1.00 86.75 165 LEU A C 1
ATOM 1229 O O . LEU A 1 165 ? -2.828 0.053 18.817 1.00 86.75 165 LEU A O 1
ATOM 1233 N N . ILE A 1 166 ? -0.680 -0.294 19.347 1.00 88.31 166 ILE A N 1
ATOM 1234 C CA . ILE A 1 166 ? -0.948 -0.580 20.763 1.00 88.31 166 ILE A CA 1
ATOM 1235 C C . ILE A 1 166 ? -1.547 0.650 21.456 1.00 88.31 166 ILE A C 1
ATOM 1237 O O . ILE A 1 166 ? -2.515 0.508 22.200 1.00 88.31 166 ILE A O 1
ATOM 1241 N N . GLU A 1 167 ? -1.012 1.846 21.193 1.00 85.81 167 GLU A N 1
ATOM 1242 C CA . GLU A 1 167 ? -1.538 3.110 21.726 1.00 85.81 167 GLU A CA 1
ATOM 1243 C C . GLU A 1 167 ? -2.994 3.331 21.278 1.00 85.81 167 GLU A C 1
ATOM 1245 O O . GLU A 1 167 ? -3.870 3.544 22.115 1.00 85.81 167 GLU A O 1
ATOM 1250 N N . ALA A 1 168 ? -3.282 3.149 19.987 1.00 85.69 168 ALA A N 1
ATOM 1251 C CA . ALA A 1 168 ? -4.629 3.246 19.430 1.00 85.69 168 ALA A CA 1
ATOM 1252 C C . ALA A 1 168 ? -5.615 2.245 20.055 1.00 85.69 168 ALA A C 1
ATOM 1254 O O . ALA A 1 168 ? -6.756 2.599 20.356 1.00 85.69 168 ALA A O 1
ATOM 1255 N N . LEU A 1 169 ? -5.190 0.995 20.265 1.00 87.69 169 LEU A N 1
ATOM 1256 C CA . LEU A 1 169 ? -6.024 -0.045 20.869 1.00 87.69 169 LEU A CA 1
ATOM 1257 C C . LEU A 1 169 ? -6.278 0.207 22.360 1.00 87.69 169 LEU A C 1
ATOM 1259 O O . LEU A 1 169 ? -7.397 -0.003 22.833 1.00 87.69 169 LEU A O 1
ATOM 1263 N N . ALA A 1 170 ? -5.275 0.693 23.092 1.00 87.38 170 ALA A N 1
ATOM 1264 C CA . ALA A 1 170 ? -5.409 1.045 24.503 1.00 87.38 170 ALA A CA 1
ATOM 1265 C C . ALA A 1 170 ? -6.421 2.183 24.730 1.00 87.38 170 ALA A C 1
ATOM 1267 O O . ALA A 1 170 ? -7.105 2.192 25.753 1.00 87.38 170 ALA A O 1
ATOM 1268 N N . GLU A 1 171 ? -6.556 3.106 23.773 1.00 86.69 171 GLU A N 1
ATOM 1269 C CA . GLU A 1 171 ? -7.555 4.180 23.815 1.00 86.69 171 GLU A CA 1
ATOM 1270 C C . GLU A 1 171 ? -8.991 3.670 23.615 1.00 86.69 171 GLU A C 1
ATOM 1272 O O . GLU A 1 171 ? -9.909 4.135 24.292 1.00 86.69 171 GLU A O 1
ATOM 1277 N N . VAL A 1 172 ? -9.211 2.725 22.692 1.00 87.06 172 VAL A N 1
ATOM 1278 C CA . VAL A 1 172 ? -10.571 2.320 22.283 1.00 87.06 172 VAL A CA 1
ATOM 1279 C C . VAL A 1 172 ? -11.148 1.166 23.103 1.00 87.06 172 VAL A C 1
ATOM 1281 O O . VAL A 1 172 ? -12.355 1.133 23.351 1.00 87.06 172 VAL A O 1
ATOM 1284 N N . LEU A 1 173 ? -10.308 0.230 23.557 1.00 87.12 173 LEU A N 1
ATOM 1285 C CA . LEU A 1 173 ? -10.755 -0.985 24.246 1.00 87.12 173 LEU A CA 1
ATOM 1286 C C . LEU A 1 173 ? -11.577 -0.723 25.524 1.00 87.12 173 LEU A C 1
ATOM 1288 O O . LEU A 1 173 ? -12.600 -1.393 25.690 1.00 87.12 173 LEU A O 1
ATOM 1292 N N . PRO A 1 174 ? -11.234 0.241 26.406 1.00 86.75 174 PRO A N 1
ATOM 1293 C CA . PRO A 1 174 ? -12.023 0.502 27.613 1.00 86.75 174 PRO A CA 1
ATOM 1294 C C . PRO A 1 174 ? -13.492 0.846 27.325 1.00 86.75 174 PRO A C 1
ATOM 1296 O O . PRO A 1 174 ? -14.383 0.424 28.065 1.00 86.75 174 PRO A O 1
ATOM 1299 N N . GLY A 1 175 ? -13.749 1.572 26.230 1.00 81.25 175 GLY A N 1
ATOM 1300 C CA . GLY A 1 175 ? -15.099 1.949 25.806 1.00 81.25 175 GLY A CA 1
ATOM 1301 C C . GLY A 1 175 ? -15.905 0.791 25.216 1.00 81.25 175 GLY A C 1
ATOM 1302 O O . GLY A 1 175 ? -17.126 0.808 25.300 1.00 81.25 175 GLY A O 1
ATOM 1303 N N . MET A 1 176 ? -15.237 -0.225 24.661 1.00 83.19 176 MET A N 1
ATOM 1304 C CA . MET A 1 176 ? -15.889 -1.399 24.066 1.00 83.19 176 MET A CA 1
ATOM 1305 C C . MET A 1 176 ? -16.191 -2.502 25.079 1.00 83.19 176 MET A C 1
ATOM 1307 O O . MET A 1 176 ? -17.142 -3.248 24.899 1.00 83.19 176 MET A O 1
ATOM 1311 N N . VAL A 1 177 ? -15.363 -2.638 26.118 1.00 75.50 177 VAL A N 1
ATOM 1312 C CA . VAL A 1 177 ? -15.534 -3.670 27.158 1.00 75.50 177 VAL A CA 1
ATOM 1313 C C . VAL A 1 177 ? -16.565 -3.246 28.212 1.00 75.50 177 VAL A C 1
ATOM 1315 O O . VAL A 1 177 ? -17.112 -4.085 28.920 1.00 75.50 177 VAL A O 1
ATOM 1318 N N . SER A 1 178 ? -16.839 -1.943 28.309 1.00 69.31 178 SER A N 1
ATOM 1319 C CA . SER A 1 178 ? -17.810 -1.375 29.253 1.00 69.31 178 SER A CA 1
ATOM 1320 C C . SER A 1 178 ? -19.214 -1.176 28.655 1.00 69.31 178 SER A C 1
ATOM 1322 O O . SER A 1 178 ? -20.087 -0.670 29.361 1.00 69.31 178 SER A O 1
ATOM 1324 N N . ALA A 1 179 ? -19.412 -1.512 27.375 1.00 55.62 179 ALA A N 1
ATOM 1325 C CA . ALA A 1 179 ? -20.666 -1.375 26.626 1.00 55.62 179 ALA A CA 1
ATOM 1326 C C . ALA A 1 179 ? -21.363 -2.731 26.463 1.00 55.62 179 ALA A C 1
ATOM 1328 O O . ALA A 1 179 ? -22.614 -2.745 26.521 1.00 55.62 179 ALA A O 1
#

Sequence (179 aa):
MTKSKNSTNAGRRAFLSNAASVAAVTVAASIARPAAAVALGPDPIFAAIEAHKAACVTTRKTLDVHSALDHELPADKCRSRATAFGETLVATDDPRWIESERDVMRSFDAETDAACALVSVRPTTIAGVLALLQYANAADTDGEAWPRDLQSDDGTKARSWHYFLIEALAEVLPGMVSA